Protein AF-A0A9W4E9Y6-F1 (afdb_monomer_lite)

InterPro domains:
  IPR003594 Histidine kinase/HSP90-like ATPase domain [PF13581] (24-128)
  IPR036890 Histidine kinase/HSP90-like ATPase superfamily [G3DSA:3.30.565.10] (20-149)
  IPR036890 Histidine kinase/HSP90-like ATPase superfamily [SSF55874] (38-129)
  IPR050267 Bacterial Anti-sigma-factor Serine-Protein Kinases [PTHR35526] (14-145)

Secondary structure (DSSP, 8-state):
----------------EEEEEEESSHHHHHHHHHHHHHHHHHTT-GGGHHHHHHHHHHHHHHHHHH---TT-EEEEEEEEETTTEEEEEEEEES-SS---------TT-SS--HHHHHHHHTTT-EEEEEPSSSSSEEEEEEEEE-GGGSTTB---EEE--HHHHHHHHHHTTT--GGGGG-EEEB-SBTT-SS-EEEEEES---SSS--EEEEEESSSS--EEEEETT---SSTT-TT-STT-SS-SSPPGGGG--

pLDDT: mean 70.49, std 17.86, range [25.33, 97.75]

Sequence (257 aa):
MATAGTAAAAVVAAPAAVVGVWPRTAASVGRARLSVREAVAAWGMSALADDAALVVGELVTNAVQHSRAVGGEIETRCIPLPRSAGVRIEVHDGDPYRMPALRAPLPDDTGGRGLQLVDAVTRHMWGVRTREGAPGKLIWAHLGALVSDRADYCTADDRLGLNLATRVLALGGGAAPDLVAHKVLCFLEFGHPGGHFGLVYDHLEGAAAGAVWMRWGDGTPASVAVLADCPAHGPDDTGACSLFSGHVGRHSWEWDF

Foldseek 3Di:
DDDDDDPPPQQDFDAKDFLDKAWLDLVVLVVQLVSQLVVCVVSVLNVCSNVRSLLSSLVSVCQSVPAPDDRKIKIWIWGCQRQFSKIKIKIKIQHQPDADDQDPDDPPDPDRCSVVSLCVQLVNAKFKDADPPHHTIMTMGMHGDDNLVDLFFDAQKDQQDPVQLVVVCVQQVNDDPTLRGHIWGFLETPPDPFWTKTWSAAAHPDPQGGTKMFTGGPRDTDHIDTFSVFPDSDSRPPRGPRYDPPDPDDTPVVVVD

Structure (mmCIF, N/CA/C/O backbone):
data_AF-A0A9W4E9Y6-F1
#
_entry.id   AF-A0A9W4E9Y6-F1
#
loop_
_atom_site.group_PDB
_atom_site.id
_atom_site.type_symbol
_atom_site.label_atom_id
_atom_site.label_alt_id
_atom_site.label_comp_id
_atom_site.label_asym_id
_atom_site.label_entity_id
_atom_site.label_seq_id
_atom_site.pdbx_PDB_ins_code
_atom_site.Cartn_x
_atom_site.Cartn_y
_atom_site.Cartn_z
_atom_site.occupancy
_atom_site.B_iso_or_equiv
_atom_site.auth_seq_id
_atom_site.auth_comp_id
_atom_site.auth_asym_id
_atom_site.auth_atom_id
_atom_site.pdbx_PDB_model_num
ATOM 1 N N . MET A 1 1 ? -17.878 -22.793 36.770 1.00 34.38 1 MET A N 1
ATOM 2 C CA . MET A 1 1 ? -18.277 -22.132 35.512 1.00 34.38 1 MET A CA 1
ATOM 3 C C . MET A 1 1 ? -17.293 -20.990 35.292 1.00 34.38 1 MET A C 1
ATOM 5 O O . MET A 1 1 ? -17.472 -19.928 35.865 1.00 34.38 1 MET A O 1
ATOM 9 N N . ALA A 1 2 ? -16.166 -21.275 34.633 1.00 29.08 2 ALA A N 1
ATOM 10 C CA . ALA A 1 2 ? -15.070 -20.328 34.437 1.00 29.08 2 ALA A CA 1
ATOM 11 C C . ALA A 1 2 ? -15.135 -19.809 32.998 1.00 29.08 2 ALA A C 1
ATOM 13 O O . ALA A 1 2 ? -15.050 -20.592 32.054 1.00 29.08 2 ALA A O 1
ATOM 14 N N . THR A 1 3 ? -15.355 -18.509 32.845 1.00 31.94 3 THR A N 1
ATOM 15 C CA . THR A 1 3 ? -15.318 -17.803 31.566 1.00 31.94 3 THR A CA 1
ATOM 16 C C . THR A 1 3 ? -13.869 -17.704 31.099 1.00 31.94 3 THR A C 1
ATOM 18 O O . THR A 1 3 ? -13.039 -17.065 31.743 1.00 31.94 3 THR A O 1
ATOM 21 N N . ALA A 1 4 ? -13.558 -18.373 29.990 1.00 28.70 4 ALA A N 1
ATOM 22 C CA . ALA A 1 4 ? -12.285 -18.239 29.300 1.00 28.70 4 ALA A CA 1
ATOM 23 C C . ALA A 1 4 ? -12.212 -16.839 28.671 1.00 28.70 4 ALA A C 1
ATOM 25 O O . ALA A 1 4 ? -12.921 -16.547 27.711 1.00 28.70 4 ALA A O 1
ATOM 26 N N . GLY A 1 5 ? -11.387 -15.964 29.245 1.00 25.33 5 GLY A N 1
ATOM 27 C CA . GLY A 1 5 ? -11.005 -14.706 28.617 1.00 25.33 5 GLY A CA 1
ATOM 28 C C . GLY A 1 5 ? -9.994 -14.984 27.511 1.00 25.33 5 GLY A C 1
ATOM 29 O O . GLY A 1 5 ? -8.880 -15.429 27.786 1.00 25.33 5 GLY A O 1
ATOM 30 N N . THR A 1 6 ? -10.378 -14.747 26.261 1.00 30.83 6 THR A N 1
ATOM 31 C CA . THR A 1 6 ? -9.470 -14.795 25.114 1.00 30.83 6 THR A CA 1
ATOM 32 C C . THR A 1 6 ? -8.526 -13.598 25.211 1.00 30.83 6 THR A C 1
ATOM 34 O O . THR A 1 6 ? -8.911 -12.468 24.920 1.00 30.83 6 THR A O 1
ATOM 37 N N . ALA A 1 7 ? -7.297 -13.825 25.671 1.00 30.56 7 ALA A N 1
ATOM 38 C CA . ALA A 1 7 ? -6.259 -12.804 25.659 1.00 30.56 7 ALA A CA 1
ATOM 39 C C . ALA A 1 7 ? -5.915 -12.473 24.198 1.00 30.56 7 ALA A C 1
ATOM 41 O O . ALA A 1 7 ? -5.315 -13.286 23.496 1.00 30.56 7 ALA A O 1
ATOM 42 N N . ALA A 1 8 ? -6.323 -11.290 23.731 1.00 36.69 8 ALA A N 1
ATOM 43 C CA . ALA A 1 8 ? -5.828 -10.728 22.484 1.00 36.69 8 ALA A CA 1
ATOM 44 C C . ALA A 1 8 ? -4.308 -10.568 22.621 1.00 36.69 8 ALA A C 1
ATOM 46 O O . ALA A 1 8 ? -3.838 -9.774 23.436 1.00 36.69 8 ALA A O 1
ATOM 47 N N . ALA A 1 9 ? -3.542 -11.367 21.879 1.00 35.94 9 ALA A N 1
ATOM 48 C CA . ALA A 1 9 ? -2.095 -11.237 21.836 1.00 35.94 9 ALA A CA 1
ATOM 49 C C . ALA A 1 9 ? -1.760 -9.822 21.347 1.00 35.94 9 ALA A C 1
ATOM 51 O O . ALA A 1 9 ? -2.105 -9.449 20.227 1.00 35.94 9 ALA A O 1
ATOM 52 N N . ALA A 1 10 ? -1.136 -9.023 22.211 1.00 39.19 10 ALA A N 1
ATOM 53 C CA . ALA A 1 10 ? -0.641 -7.712 21.841 1.00 39.19 10 ALA A CA 1
ATOM 54 C C . ALA A 1 10 ? 0.426 -7.902 20.757 1.00 39.19 10 ALA A C 1
ATOM 56 O O . ALA A 1 10 ? 1.490 -8.465 21.019 1.00 39.19 10 ALA A O 1
ATOM 57 N N . VAL A 1 11 ? 0.128 -7.459 19.536 1.00 42.59 11 VAL A N 1
ATOM 58 C CA . VAL A 1 11 ? 1.136 -7.317 18.487 1.00 42.59 11 VAL A CA 1
ATOM 59 C C . VAL A 1 11 ? 2.084 -6.229 18.979 1.00 42.59 11 VAL A C 1
ATOM 61 O O . VAL A 1 11 ? 1.747 -5.047 18.988 1.00 42.59 11 VAL A O 1
ATOM 64 N N . VAL A 1 12 ? 3.252 -6.629 19.480 1.00 42.50 12 VAL A N 1
ATOM 65 C CA . VAL A 1 12 ? 4.330 -5.690 19.800 1.00 42.50 12 VAL A CA 1
ATOM 66 C C . VAL A 1 12 ? 4.655 -4.950 18.506 1.00 42.50 12 VAL A C 1
ATOM 68 O O . VAL A 1 12 ? 4.959 -5.592 17.502 1.00 42.50 12 VAL A O 1
ATOM 71 N N . ALA A 1 13 ? 4.542 -3.619 18.517 1.00 47.03 13 ALA A N 1
ATOM 72 C CA . ALA A 1 13 ? 4.820 -2.773 17.362 1.00 47.03 13 ALA A CA 1
ATOM 73 C C . ALA A 1 13 ? 6.264 -3.008 16.888 1.00 47.03 13 ALA A C 1
ATOM 75 O O . ALA A 1 13 ? 7.211 -2.479 17.472 1.00 47.03 13 ALA A O 1
ATOM 76 N N . ALA A 1 14 ? 6.448 -3.838 15.861 1.00 53.97 14 ALA A N 1
ATOM 77 C CA . ALA A 1 14 ? 7.730 -3.930 15.183 1.00 53.97 14 ALA A CA 1
ATOM 78 C C . ALA A 1 14 ? 7.872 -2.692 14.280 1.00 53.97 14 ALA A C 1
ATOM 80 O O . ALA A 1 14 ? 6.894 -2.284 13.647 1.00 53.97 14 ALA A O 1
ATOM 81 N N . PRO A 1 15 ? 9.052 -2.050 14.232 1.00 55.28 15 PRO A N 1
ATOM 82 C CA . PRO A 1 15 ? 9.251 -0.891 13.374 1.00 55.28 15 PRO A CA 1
ATOM 83 C C . PRO A 1 15 ? 9.071 -1.276 11.900 1.00 55.28 15 PRO A C 1
ATOM 85 O O . PRO A 1 15 ? 9.273 -2.432 11.523 1.00 55.28 15 PRO A O 1
ATOM 88 N N . ALA A 1 16 ? 8.728 -0.287 11.069 1.00 64.56 16 ALA A N 1
ATOM 89 C CA . ALA A 1 16 ? 8.708 -0.422 9.616 1.00 64.56 16 ALA A CA 1
ATOM 90 C C . ALA A 1 16 ? 9.983 -1.128 9.128 1.00 64.56 16 ALA A C 1
ATOM 92 O O . ALA A 1 16 ? 11.094 -0.628 9.322 1.00 64.56 16 ALA A O 1
ATOM 93 N N . ALA A 1 17 ? 9.827 -2.294 8.504 1.00 78.12 17 ALA A N 1
ATOM 94 C CA . ALA A 1 17 ? 10.944 -3.079 8.010 1.00 78.12 17 ALA A CA 1
ATOM 95 C C . ALA A 1 17 ? 11.053 -2.900 6.497 1.00 78.12 17 ALA A C 1
ATOM 97 O O . ALA A 1 17 ? 10.125 -3.217 5.748 1.00 78.12 17 ALA A O 1
ATOM 98 N N . VAL A 1 18 ? 12.209 -2.421 6.034 1.00 84.19 18 VAL A N 1
ATOM 99 C CA . VAL A 1 18 ? 12.590 -2.595 4.631 1.00 84.19 18 VAL A CA 1
ATOM 100 C C . VAL A 1 18 ? 12.789 -4.090 4.415 1.00 84.19 18 VAL A C 1
ATOM 102 O O . VAL A 1 18 ? 13.692 -4.694 4.987 1.00 84.19 18 VAL A O 1
ATOM 105 N N . VAL A 1 19 ? 11.912 -4.689 3.616 1.00 88.06 19 VAL A N 1
ATOM 106 C CA . VAL A 1 19 ? 11.910 -6.133 3.352 1.00 88.06 19 VAL A CA 1
ATOM 107 C C . VAL A 1 19 ? 12.839 -6.478 2.192 1.00 88.06 19 VAL A C 1
ATOM 109 O O . VAL A 1 19 ? 13.360 -7.588 2.115 1.00 88.06 19 VAL A O 1
ATOM 112 N N . GLY A 1 20 ? 13.098 -5.517 1.305 1.00 93.56 20 GLY A N 1
ATOM 113 C CA . GLY A 1 20 ? 14.130 -5.668 0.295 1.00 93.56 20 GLY A CA 1
ATOM 114 C C . GLY A 1 20 ? 14.197 -4.519 -0.695 1.00 93.56 20 GLY A C 1
ATOM 115 O O . GLY A 1 20 ? 13.268 -3.722 -0.828 1.00 93.56 20 GLY A O 1
ATOM 116 N N . VAL A 1 21 ? 15.324 -4.478 -1.397 1.00 95.75 21 VAL A N 1
ATOM 117 C CA . VAL A 1 21 ? 15.602 -3.574 -2.509 1.00 95.75 21 VAL A CA 1
ATOM 118 C C . VAL A 1 21 ? 15.960 -4.437 -3.709 1.00 95.75 21 VAL A C 1
ATOM 120 O O . VAL A 1 21 ? 16.810 -5.327 -3.629 1.00 95.75 21 VAL A O 1
ATOM 123 N N . TRP A 1 22 ? 15.256 -4.220 -4.812 1.00 95.38 22 TRP A N 1
ATOM 124 C CA . TRP A 1 22 ? 15.227 -5.149 -5.925 1.00 95.38 22 TRP A CA 1
ATOM 125 C C . TRP A 1 22 ? 15.586 -4.457 -7.237 1.00 95.38 22 TRP A C 1
ATOM 127 O O . TRP A 1 22 ? 14.977 -3.445 -7.586 1.00 95.38 22 TRP A O 1
ATOM 137 N N . PRO A 1 23 ? 16.473 -5.043 -8.057 1.00 93.94 23 PRO A N 1
ATOM 138 C CA . PRO A 1 23 ? 16.637 -4.598 -9.434 1.00 93.94 23 PRO A CA 1
ATOM 139 C C . PRO A 1 23 ? 15.313 -4.714 -10.197 1.00 93.94 23 PRO A C 1
ATOM 141 O O . PRO A 1 23 ? 14.565 -5.678 -9.989 1.00 93.94 23 PRO A O 1
ATOM 144 N N . ARG A 1 24 ? 15.044 -3.799 -11.133 1.00 91.75 24 ARG A N 1
ATOM 145 C CA . ARG A 1 24 ? 13.825 -3.793 -11.961 1.00 91.75 24 ARG A CA 1
ATOM 146 C C . ARG A 1 24 ? 13.809 -4.925 -13.002 1.00 91.75 24 ARG A C 1
ATOM 148 O O . ARG A 1 24 ? 13.962 -4.703 -14.200 1.00 91.75 24 ARG A O 1
ATOM 155 N N . THR A 1 25 ? 13.635 -6.162 -12.539 1.00 92.88 25 THR A N 1
ATOM 156 C CA . THR A 1 25 ? 13.648 -7.387 -13.357 1.00 92.88 25 THR A CA 1
ATOM 157 C C . THR A 1 25 ? 12.485 -8.305 -12.990 1.00 92.88 25 THR A C 1
ATOM 159 O O . THR A 1 25 ? 12.047 -8.324 -11.842 1.00 92.88 25 THR A O 1
ATOM 162 N N . ALA A 1 26 ? 12.008 -9.123 -13.932 1.00 92.25 26 ALA A N 1
ATOM 163 C CA . ALA A 1 26 ? 10.916 -10.068 -13.670 1.00 92.25 26 ALA A CA 1
ATOM 164 C C . ALA A 1 26 ? 11.251 -11.072 -12.546 1.00 92.25 26 ALA A C 1
ATOM 166 O O . ALA A 1 26 ? 10.392 -11.405 -11.733 1.00 92.25 26 ALA A O 1
ATOM 167 N N . ALA A 1 27 ? 12.517 -11.491 -12.436 1.00 93.81 27 ALA A N 1
ATOM 168 C CA . ALA A 1 27 ? 12.985 -12.378 -11.367 1.00 93.81 27 ALA A CA 1
ATOM 169 C C . ALA A 1 27 ? 12.861 -11.754 -9.963 1.00 93.81 27 ALA A C 1
ATOM 171 O O . ALA A 1 27 ? 12.776 -12.466 -8.962 1.00 93.81 27 ALA A O 1
ATOM 172 N N . SER A 1 28 ? 12.840 -10.424 -9.864 1.00 95.44 28 SER A N 1
ATOM 173 C CA . SER A 1 28 ? 12.643 -9.723 -8.595 1.00 95.44 28 SER A CA 1
ATOM 174 C C . SER A 1 28 ? 11.232 -9.865 -8.036 1.00 95.44 28 SER A C 1
ATOM 176 O O . SER A 1 28 ? 11.080 -9.819 -6.821 1.00 95.44 28 SER A O 1
ATOM 178 N N . VAL A 1 29 ? 10.219 -10.116 -8.874 1.00 96.56 29 VAL A N 1
ATOM 179 C CA . VAL A 1 29 ? 8.834 -10.308 -8.411 1.00 96.56 29 VAL A CA 1
ATOM 180 C C . VAL A 1 29 ? 8.751 -11.512 -7.473 1.00 96.56 29 VAL A C 1
ATOM 182 O O . VAL A 1 29 ? 8.252 -11.396 -6.360 1.00 96.56 29 VAL A O 1
ATOM 185 N N . GLY A 1 30 ? 9.292 -12.664 -7.885 1.00 96.75 30 GLY A N 1
ATOM 186 C CA . GLY A 1 30 ? 9.276 -13.878 -7.062 1.00 96.75 30 GLY A CA 1
ATOM 187 C C . GLY A 1 30 ? 10.035 -13.716 -5.742 1.00 96.75 30 GLY A C 1
ATOM 188 O O . GLY A 1 30 ? 9.572 -14.190 -4.708 1.00 96.75 30 GLY A O 1
ATOM 189 N N . ARG A 1 31 ? 11.162 -12.991 -5.767 1.00 97.44 31 ARG A N 1
ATOM 190 C CA . ARG A 1 31 ? 11.958 -12.695 -4.565 1.00 97.44 31 ARG A CA 1
ATOM 191 C C . ARG A 1 31 ? 11.211 -11.778 -3.598 1.00 97.44 31 ARG A C 1
ATOM 193 O O . ARG A 1 31 ? 11.114 -12.111 -2.425 1.00 97.44 31 ARG A O 1
ATOM 200 N N . ALA A 1 32 ? 10.596 -10.709 -4.103 1.00 96.94 32 ALA A N 1
ATOM 201 C CA . ALA A 1 32 ? 9.775 -9.812 -3.294 1.00 96.94 32 ALA A CA 1
ATOM 202 C C . ALA A 1 32 ? 8.592 -10.546 -2.638 1.00 96.94 32 ALA A C 1
ATOM 204 O O . ALA A 1 32 ? 8.361 -10.381 -1.442 1.00 96.94 32 ALA A O 1
ATOM 205 N N . ARG A 1 33 ? 7.891 -11.413 -3.388 1.00 97.75 33 ARG A N 1
ATOM 206 C CA . ARG A 1 33 ? 6.803 -12.255 -2.852 1.00 97.75 33 ARG A CA 1
ATOM 207 C C . ARG A 1 33 ? 7.277 -13.125 -1.692 1.00 97.75 33 ARG A C 1
ATOM 209 O O . ARG A 1 33 ? 6.605 -13.190 -0.669 1.00 97.75 33 ARG A O 1
ATOM 216 N N . LEU A 1 34 ? 8.418 -13.795 -1.863 1.00 97.25 34 LEU A N 1
ATOM 217 C CA . LEU A 1 34 ? 8.986 -14.673 -0.844 1.00 97.25 34 LEU A CA 1
ATOM 218 C C . LEU A 1 34 ? 9.341 -13.892 0.426 1.00 97.25 34 LEU A C 1
ATOM 220 O O . LEU A 1 34 ? 8.868 -14.250 1.500 1.00 97.25 34 LEU A O 1
ATOM 224 N N . SER A 1 35 ? 10.102 -12.805 0.290 1.00 96.62 35 SER A N 1
ATOM 225 C CA . SER A 1 35 ? 10.577 -12.027 1.438 1.00 96.62 35 SER A CA 1
ATOM 226 C C . SER A 1 35 ? 9.441 -11.355 2.210 1.00 96.62 35 SER A C 1
ATOM 228 O O . SER A 1 35 ? 9.456 -11.371 3.437 1.00 96.62 35 SER A O 1
ATOM 230 N N . VAL A 1 36 ? 8.422 -10.822 1.524 1.00 95.81 36 VAL A N 1
ATOM 231 C CA . VAL A 1 36 ? 7.233 -10.266 2.198 1.00 95.81 36 VAL A CA 1
ATOM 232 C C . VAL A 1 36 ? 6.443 -11.354 2.915 1.00 95.81 36 VAL A C 1
ATOM 234 O O . VAL A 1 36 ? 6.078 -11.163 4.073 1.00 95.81 36 VAL A O 1
ATOM 237 N N . ARG A 1 37 ? 6.224 -12.513 2.279 1.00 95.62 37 ARG A N 1
ATOM 238 C CA . ARG A 1 37 ? 5.525 -13.641 2.916 1.00 95.62 37 ARG A CA 1
ATOM 239 C C . ARG A 1 37 ? 6.227 -14.076 4.202 1.00 95.62 37 ARG A C 1
ATOM 241 O O . ARG A 1 37 ? 5.574 -14.269 5.223 1.00 95.62 37 ARG A O 1
ATOM 248 N N . GLU A 1 38 ? 7.550 -14.219 4.150 1.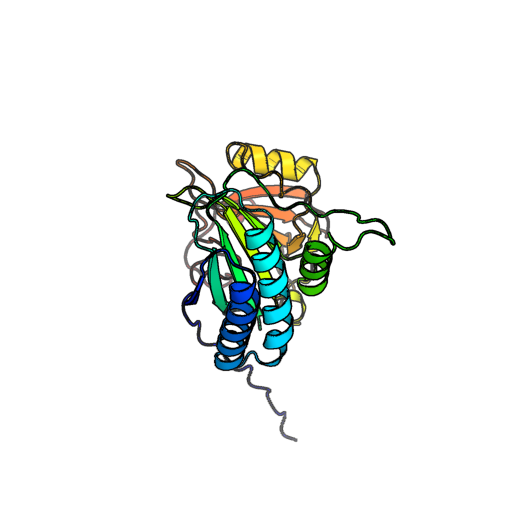00 94.00 38 GLU A N 1
ATOM 249 C CA . GLU A 1 38 ? 8.374 -14.614 5.296 1.00 94.00 38 GLU A CA 1
ATOM 250 C C . GLU A 1 38 ? 8.350 -13.562 6.409 1.00 94.00 38 GLU A C 1
ATOM 252 O O . GLU A 1 38 ? 8.162 -13.925 7.569 1.00 94.00 38 GLU A O 1
ATOM 257 N N . ALA A 1 39 ? 8.463 -12.273 6.070 1.00 92.12 39 ALA A N 1
ATOM 258 C CA . ALA A 1 39 ? 8.395 -11.185 7.045 1.00 92.12 39 ALA A CA 1
ATOM 259 C C . ALA A 1 39 ? 7.038 -11.142 7.769 1.00 92.12 39 ALA A C 1
ATOM 261 O O . ALA A 1 39 ? 6.990 -11.111 8.998 1.00 92.12 39 ALA A O 1
ATOM 262 N N . VAL A 1 40 ? 5.933 -11.213 7.019 1.00 90.50 40 VAL A N 1
ATOM 263 C CA . VAL A 1 40 ? 4.568 -11.196 7.574 1.00 90.50 40 VAL A CA 1
ATOM 264 C C . VAL A 1 40 ? 4.308 -12.424 8.452 1.00 90.50 40 VAL A C 1
ATOM 266 O O . VAL A 1 40 ? 3.761 -12.302 9.550 1.00 90.50 40 VAL A O 1
ATOM 269 N N . ALA A 1 41 ? 4.748 -13.610 8.021 1.00 90.06 41 ALA A N 1
ATOM 270 C CA . ALA A 1 41 ? 4.632 -14.826 8.825 1.00 90.06 41 ALA A CA 1
ATOM 271 C C . ALA A 1 41 ? 5.477 -14.759 10.111 1.00 90.06 41 ALA A C 1
ATOM 273 O O . ALA A 1 41 ? 5.010 -15.174 11.173 1.00 90.06 41 ALA A O 1
ATOM 274 N N . ALA A 1 42 ? 6.688 -14.194 10.047 1.00 89.06 42 ALA A N 1
ATOM 275 C CA . ALA A 1 42 ? 7.566 -14.027 11.207 1.00 89.06 42 ALA A CA 1
ATOM 276 C C . ALA A 1 42 ? 6.978 -13.092 12.279 1.00 89.06 42 ALA A C 1
ATOM 278 O O . ALA A 1 42 ? 7.288 -13.245 13.459 1.00 89.06 42 ALA A O 1
ATOM 279 N N . TRP A 1 43 ? 6.087 -12.171 11.899 1.00 86.88 43 TRP A N 1
ATOM 280 C CA . TRP A 1 43 ? 5.327 -11.329 12.833 1.00 86.88 43 TRP A CA 1
ATOM 281 C C . TRP A 1 43 ? 4.075 -12.004 13.409 1.00 86.88 43 TRP A C 1
ATOM 283 O O . TRP A 1 43 ? 3.272 -11.352 14.073 1.00 86.88 43 TRP A O 1
ATOM 293 N N . GLY A 1 44 ? 3.886 -13.305 13.170 1.00 85.50 44 GLY A N 1
ATOM 294 C CA . GLY A 1 44 ? 2.728 -14.055 13.658 1.00 85.50 44 GLY A CA 1
ATOM 295 C C . GLY A 1 44 ? 1.448 -13.813 12.854 1.00 85.50 44 GLY A C 1
ATOM 296 O O . GLY A 1 44 ? 0.380 -14.262 13.262 1.00 85.50 44 GLY A O 1
ATOM 297 N N . MET A 1 45 ? 1.539 -13.145 11.699 1.00 87.94 45 MET A N 1
ATOM 298 C CA . MET A 1 45 ? 0.404 -12.820 10.828 1.00 87.94 45 MET A CA 1
ATOM 299 C C . MET A 1 45 ? 0.288 -13.799 9.651 1.00 87.94 45 MET A C 1
ATOM 301 O O . MET A 1 45 ? -0.041 -13.405 8.535 1.00 87.94 45 MET A O 1
ATOM 305 N N . SER A 1 46 ? 0.550 -15.091 9.873 1.00 89.75 46 SER A N 1
ATOM 306 C CA . SER A 1 46 ? 0.598 -16.108 8.806 1.00 89.75 46 SER A CA 1
ATOM 307 C C . SER A 1 46 ? -0.670 -16.174 7.946 1.00 89.75 46 SER A C 1
ATOM 309 O O . SER A 1 46 ? -0.579 -16.485 6.765 1.00 89.75 46 SER A O 1
ATOM 311 N N . ALA A 1 47 ? -1.836 -15.834 8.505 1.00 89.69 47 ALA A N 1
ATOM 312 C CA . ALA A 1 47 ? -3.099 -15.771 7.767 1.00 89.69 47 ALA A CA 1
ATOM 313 C C . ALA A 1 47 ? -3.123 -14.690 6.666 1.00 89.69 47 ALA A C 1
ATOM 315 O O . ALA A 1 47 ? -3.895 -14.811 5.724 1.00 89.69 47 ALA A O 1
ATOM 316 N N . LEU A 1 48 ? -2.280 -13.657 6.769 1.00 91.69 48 LEU A N 1
ATOM 317 C CA . LEU A 1 48 ? -2.163 -12.575 5.783 1.00 91.69 48 LEU A CA 1
ATOM 318 C C . LEU A 1 48 ? -1.009 -12.787 4.802 1.00 91.69 48 LEU A C 1
ATOM 320 O O . LEU A 1 48 ? -0.837 -11.993 3.883 1.00 91.69 48 LEU A O 1
ATOM 324 N N . ALA A 1 49 ? -0.180 -13.813 5.002 1.00 92.75 49 ALA A N 1
ATOM 325 C CA . ALA A 1 49 ? 1.081 -13.950 4.283 1.00 92.75 49 ALA A CA 1
ATOM 326 C C . ALA A 1 49 ? 0.878 -14.184 2.774 1.00 92.75 49 ALA A C 1
ATOM 328 O O . ALA A 1 49 ? 1.622 -13.627 1.963 1.00 92.75 49 ALA A O 1
ATOM 329 N N . ASP A 1 50 ? -0.141 -14.957 2.392 1.00 95.56 50 ASP A N 1
ATOM 330 C CA . ASP A 1 50 ? -0.456 -15.227 0.984 1.00 95.56 50 ASP A CA 1
ATOM 331 C C . ASP A 1 50 ? -1.070 -14.005 0.288 1.00 95.56 50 ASP A C 1
ATOM 333 O O . ASP A 1 50 ? -0.639 -13.646 -0.810 1.00 95.56 50 ASP A O 1
ATOM 337 N N . ASP A 1 51 ? -1.990 -13.302 0.954 1.00 95.56 51 ASP A N 1
ATOM 338 C CA . ASP A 1 51 ? -2.548 -12.036 0.459 1.00 95.56 51 ASP A CA 1
ATOM 339 C C . ASP A 1 51 ? -1.455 -10.968 0.321 1.00 95.56 51 ASP A C 1
ATOM 341 O O . ASP A 1 51 ? -1.395 -10.245 -0.677 1.00 95.56 51 ASP A O 1
ATOM 345 N N . ALA A 1 52 ? -0.525 -10.910 1.277 1.00 95.06 52 ALA A N 1
ATOM 346 C CA . ALA A 1 52 ? 0.615 -10.004 1.239 1.00 95.06 52 ALA A CA 1
ATOM 347 C C . ALA A 1 52 ? 1.552 -10.306 0.068 1.00 95.06 52 ALA A C 1
ATOM 349 O O . ALA A 1 52 ? 1.976 -9.393 -0.649 1.00 95.06 52 ALA A O 1
ATOM 350 N N . ALA A 1 53 ? 1.835 -11.589 -0.167 1.00 96.94 53 ALA A N 1
ATOM 351 C CA . ALA A 1 53 ? 2.608 -12.037 -1.315 1.00 96.94 53 ALA A CA 1
ATOM 352 C C . ALA A 1 53 ? 1.904 -11.699 -2.641 1.00 96.94 53 ALA A C 1
ATOM 354 O O . ALA A 1 53 ? 2.558 -11.270 -3.595 1.00 96.94 53 ALA A O 1
ATOM 355 N N . LEU A 1 54 ? 0.581 -11.849 -2.717 1.00 97.06 54 LEU A N 1
ATOM 356 C CA . LEU A 1 54 ? -0.198 -11.465 -3.894 1.00 97.06 54 LEU A CA 1
ATOM 357 C C . LEU A 1 54 ? -0.082 -9.961 -4.152 1.00 97.06 54 LEU A C 1
ATOM 359 O O . LEU A 1 54 ? 0.346 -9.563 -5.239 1.00 97.06 54 LEU A O 1
ATOM 363 N N . VAL A 1 55 ? -0.384 -9.135 -3.147 1.00 95.69 55 VAL A N 1
ATOM 364 C CA . VAL A 1 55 ? -0.364 -7.669 -3.258 1.00 95.69 55 VAL A CA 1
ATOM 365 C C . VAL A 1 55 ? 1.012 -7.165 -3.677 1.00 95.69 55 VAL A C 1
ATOM 367 O O . VAL A 1 55 ? 1.122 -6.468 -4.689 1.00 95.69 55 VAL A O 1
ATOM 370 N N . VAL A 1 56 ? 2.083 -7.555 -2.972 1.00 97.06 56 VAL A N 1
ATOM 371 C CA . VAL A 1 56 ? 3.438 -7.123 -3.356 1.00 97.06 56 VAL A CA 1
ATOM 372 C C . VAL A 1 56 ? 3.802 -7.633 -4.751 1.00 97.06 56 VAL A C 1
ATOM 374 O O . VAL A 1 56 ? 4.460 -6.936 -5.519 1.00 97.06 56 VAL A O 1
ATOM 377 N N . GLY A 1 57 ? 3.337 -8.828 -5.116 1.00 96.31 57 GLY A N 1
ATOM 378 C CA . GLY A 1 57 ? 3.546 -9.420 -6.426 1.00 96.31 57 GLY A CA 1
ATOM 379 C C . GLY A 1 57 ? 2.997 -8.564 -7.560 1.00 96.31 57 GLY A C 1
ATOM 380 O O . GLY A 1 57 ? 3.713 -8.299 -8.527 1.00 96.31 57 GLY A O 1
ATOM 381 N N . GLU A 1 58 ? 1.746 -8.132 -7.441 1.00 96.12 58 GLU A N 1
ATOM 382 C CA . GLU A 1 58 ? 1.093 -7.280 -8.438 1.00 96.12 58 GLU A CA 1
ATOM 383 C C . GLU A 1 58 ? 1.725 -5.884 -8.486 1.00 96.12 58 GLU A C 1
ATOM 385 O O . GLU A 1 58 ? 2.023 -5.367 -9.566 1.00 96.12 58 GLU A O 1
ATOM 390 N N . LEU A 1 59 ? 2.014 -5.290 -7.325 1.00 94.00 59 LEU A N 1
ATOM 391 C CA . LEU A 1 59 ? 2.615 -3.957 -7.244 1.00 94.00 59 LEU A CA 1
ATOM 392 C C . LEU A 1 59 ? 4.049 -3.919 -7.796 1.00 94.00 59 LEU A C 1
ATOM 394 O O . LEU A 1 59 ? 4.379 -3.037 -8.591 1.00 94.00 59 LEU A O 1
ATOM 398 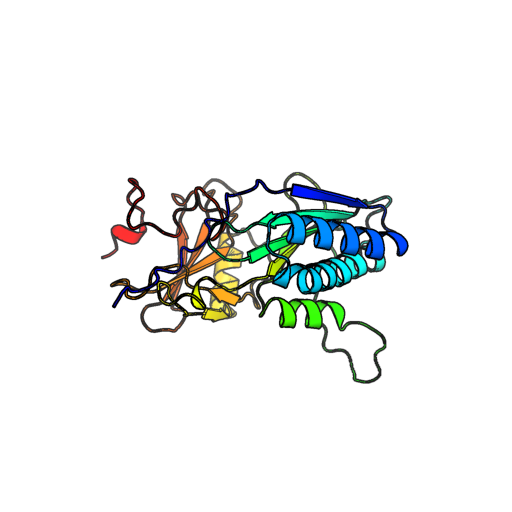N N . VAL A 1 60 ? 4.887 -4.904 -7.459 1.00 95.25 60 VAL A N 1
ATOM 399 C CA . VAL A 1 60 ? 6.249 -5.018 -8.010 1.00 95.25 60 VAL A CA 1
ATOM 400 C C . VAL A 1 60 ? 6.201 -5.343 -9.502 1.00 95.25 60 VAL A C 1
ATOM 402 O O . VAL A 1 60 ? 6.993 -4.793 -10.263 1.00 95.25 60 VAL A O 1
ATOM 405 N N . THR A 1 61 ? 5.254 -6.170 -9.961 1.00 93.50 61 THR A N 1
ATOM 406 C CA . THR A 1 61 ? 5.065 -6.423 -11.402 1.00 93.50 61 THR A CA 1
ATOM 407 C C . THR A 1 61 ? 4.732 -5.133 -12.146 1.00 93.50 61 THR A C 1
ATOM 409 O O . THR A 1 61 ? 5.356 -4.842 -13.170 1.00 93.50 61 THR A O 1
ATOM 412 N N . ASN A 1 62 ? 3.822 -4.319 -11.604 1.00 90.06 62 ASN A N 1
ATOM 413 C CA . ASN A 1 62 ? 3.506 -3.005 -12.157 1.00 90.06 62 ASN A CA 1
ATOM 414 C C . ASN A 1 62 ? 4.752 -2.116 -12.205 1.00 90.06 62 ASN A C 1
ATOM 416 O O . ASN A 1 62 ? 5.064 -1.576 -13.264 1.00 90.06 62 ASN A O 1
ATOM 420 N N . ALA A 1 63 ? 5.514 -2.010 -11.115 1.00 90.69 63 ALA A N 1
ATOM 421 C CA . ALA A 1 63 ? 6.743 -1.219 -11.090 1.00 90.69 63 ALA A CA 1
ATOM 422 C C . ALA A 1 63 ? 7.770 -1.706 -12.133 1.00 90.69 63 ALA A C 1
ATOM 424 O O . ALA A 1 63 ? 8.317 -0.898 -12.887 1.00 90.69 63 ALA A O 1
ATOM 425 N N . VAL A 1 64 ? 7.972 -3.024 -12.266 1.00 91.50 64 VAL A N 1
ATOM 426 C CA . VAL A 1 64 ? 8.873 -3.615 -13.274 1.00 91.50 64 VAL A CA 1
ATOM 427 C C . VAL A 1 64 ? 8.447 -3.261 -14.697 1.00 91.50 64 VAL A C 1
ATOM 429 O O . VAL A 1 64 ? 9.289 -2.851 -15.503 1.00 91.50 64 VAL A O 1
ATOM 432 N N . GLN A 1 65 ? 7.158 -3.406 -15.006 1.00 88.38 65 GLN A N 1
ATOM 433 C CA . GLN A 1 65 ? 6.625 -3.232 -16.360 1.00 88.38 65 GLN A CA 1
ATOM 434 C C . GLN A 1 65 ? 6.394 -1.772 -16.753 1.00 88.38 65 GLN A C 1
ATOM 436 O O . GLN A 1 65 ? 6.332 -1.457 -17.944 1.00 88.38 65 GLN A O 1
ATOM 441 N N . HIS A 1 66 ? 6.166 -0.889 -15.785 1.00 84.56 66 HIS A N 1
ATOM 442 C CA . HIS A 1 66 ? 5.610 0.434 -16.053 1.00 84.56 66 HIS A CA 1
ATOM 443 C C . HIS A 1 66 ? 6.500 1.589 -15.615 1.00 84.56 66 HIS A C 1
ATOM 445 O O . HIS A 1 66 ? 6.350 2.661 -16.201 1.00 84.56 66 HIS A O 1
ATOM 451 N N . SER A 1 67 ? 7.420 1.390 -14.668 1.00 84.75 67 SER A N 1
ATOM 452 C CA . SER A 1 67 ? 8.366 2.434 -14.270 1.00 84.75 67 SER A CA 1
ATOM 453 C C . SER A 1 67 ? 9.352 2.727 -15.403 1.00 84.75 67 SER A C 1
ATOM 455 O O . SER A 1 67 ? 9.968 1.816 -15.969 1.00 84.75 67 SER A O 1
ATOM 457 N N . ARG A 1 68 ? 9.502 4.010 -15.744 1.00 84.19 68 ARG A N 1
ATOM 458 C CA . ARG A 1 68 ? 10.452 4.501 -16.757 1.00 84.19 68 ARG A CA 1
ATOM 459 C C . ARG A 1 68 ? 11.766 5.010 -16.166 1.00 84.19 68 ARG A C 1
ATOM 461 O O . ARG A 1 68 ? 12.611 5.496 -16.914 1.00 84.19 68 ARG A O 1
ATOM 468 N N . ALA A 1 69 ? 11.960 4.884 -14.854 1.00 81.31 69 ALA A N 1
ATOM 469 C CA . ALA A 1 69 ? 13.205 5.271 -14.206 1.00 81.31 69 ALA A CA 1
ATOM 470 C C . ALA A 1 69 ? 14.391 4.447 -14.747 1.00 81.31 69 ALA A C 1
ATOM 472 O O . ALA A 1 69 ? 14.378 3.210 -14.745 1.00 81.31 69 ALA A O 1
ATOM 473 N N . VAL A 1 70 ? 15.427 5.139 -15.224 1.00 72.50 70 VAL A N 1
ATOM 474 C CA . VAL A 1 70 ? 16.656 4.515 -15.735 1.00 72.50 70 VAL A CA 1
ATOM 475 C C . VAL A 1 70 ? 17.477 4.003 -14.555 1.00 72.50 70 VAL A C 1
ATOM 477 O O . VAL A 1 70 ? 17.764 4.759 -13.635 1.00 72.50 70 VAL A O 1
ATOM 480 N N . GLY A 1 71 ? 17.840 2.716 -14.569 1.00 67.19 71 GLY A N 1
ATOM 481 C CA . GLY A 1 71 ? 18.643 2.099 -13.502 1.00 67.19 71 GLY A CA 1
ATOM 482 C C . GLY A 1 71 ? 17.956 2.019 -12.132 1.00 67.19 71 GLY A C 1
ATOM 483 O O . GLY A 1 71 ? 18.627 1.736 -11.149 1.00 67.19 71 GLY A O 1
ATOM 484 N N . GLY A 1 72 ? 16.645 2.276 -12.057 1.00 78.00 72 GLY A N 1
ATOM 485 C CA . GLY A 1 72 ? 15.921 2.351 -10.791 1.00 78.00 72 GLY A CA 1
ATOM 486 C C . GLY A 1 72 ? 15.763 0.999 -10.093 1.00 78.00 72 GLY A C 1
ATOM 487 O O . GLY A 1 72 ? 15.457 -0.014 -10.729 1.00 78.00 72 GLY A O 1
ATOM 488 N N . GLU A 1 73 ? 15.929 1.011 -8.775 1.00 91.19 73 GLU A N 1
ATOM 489 C CA . GLU A 1 73 ? 15.569 -0.087 -7.882 1.00 91.19 73 GLU A CA 1
ATOM 490 C C . GLU A 1 73 ? 14.100 0.031 -7.450 1.00 91.19 73 GLU A C 1
ATOM 492 O O . GLU A 1 73 ? 13.503 1.111 -7.489 1.00 91.19 73 GLU A O 1
ATOM 497 N N . ILE A 1 74 ? 13.518 -1.101 -7.063 1.00 94.06 74 ILE A N 1
ATOM 498 C CA . ILE A 1 74 ? 12.199 -1.191 -6.443 1.00 94.06 74 ILE A CA 1
ATOM 499 C C . ILE A 1 74 ? 12.419 -1.553 -4.984 1.00 94.06 74 ILE A C 1
ATOM 501 O O . ILE A 1 74 ? 13.014 -2.589 -4.695 1.00 94.06 74 ILE A O 1
ATOM 505 N N . GLU A 1 75 ? 11.925 -0.737 -4.068 1.00 95.00 75 GLU A N 1
ATOM 506 C CA . GLU A 1 75 ? 12.021 -1.009 -2.636 1.00 95.00 75 GLU A CA 1
ATOM 507 C C . GLU A 1 75 ? 10.666 -1.481 -2.109 1.00 95.00 75 GLU A C 1
ATOM 509 O O . GLU A 1 75 ? 9.627 -0.907 -2.431 1.00 95.00 75 GLU A O 1
ATOM 514 N N . THR A 1 76 ? 10.673 -2.540 -1.303 1.00 95.69 76 THR A N 1
ATOM 515 C CA . THR A 1 76 ? 9.475 -3.060 -0.636 1.00 95.69 76 THR A CA 1
ATOM 516 C C . THR A 1 76 ? 9.610 -2.907 0.868 1.00 95.69 76 THR A C 1
ATOM 518 O O . THR A 1 76 ? 10.598 -3.378 1.442 1.00 95.69 76 THR A O 1
ATOM 521 N N . ARG A 1 77 ? 8.605 -2.318 1.517 1.00 92.75 77 ARG A N 1
ATOM 522 C CA . ARG A 1 77 ? 8.526 -2.235 2.981 1.00 92.75 77 ARG A CA 1
ATOM 523 C C . ARG A 1 77 ? 7.280 -2.936 3.487 1.00 92.75 77 ARG A C 1
ATOM 525 O O . ARG A 1 77 ? 6.252 -2.970 2.810 1.00 92.75 77 ARG A O 1
ATOM 532 N N . CYS A 1 78 ? 7.381 -3.476 4.690 1.00 89.88 78 CYS A N 1
ATOM 533 C CA . CYS A 1 78 ? 6.235 -3.954 5.442 1.00 89.88 78 CYS A CA 1
ATOM 534 C C . CYS A 1 78 ? 6.224 -3.272 6.802 1.00 89.88 78 CYS A C 1
ATOM 536 O O . CYS A 1 78 ? 7.262 -3.091 7.441 1.00 89.88 78 CYS A O 1
ATOM 538 N N . ILE A 1 79 ? 5.038 -2.862 7.217 1.00 85.31 79 ILE A N 1
ATOM 539 C CA . ILE A 1 79 ? 4.819 -2.105 8.439 1.00 85.31 79 ILE A CA 1
ATOM 540 C C . ILE A 1 79 ? 3.698 -2.843 9.167 1.00 85.31 79 ILE A C 1
ATOM 542 O O . ILE A 1 79 ? 2.561 -2.808 8.689 1.00 85.31 79 ILE A O 1
ATOM 546 N N . PRO A 1 80 ? 3.990 -3.588 10.248 1.00 79.38 80 PRO A N 1
ATOM 547 C CA . PRO A 1 80 ? 2.934 -4.181 11.048 1.00 79.38 80 PRO A CA 1
ATOM 548 C C . PRO A 1 80 ? 2.107 -3.058 11.659 1.00 79.38 80 PRO A C 1
ATOM 550 O O . PRO A 1 80 ? 2.644 -2.058 12.134 1.00 79.38 80 PRO A O 1
ATOM 553 N N . LEU A 1 81 ? 0.795 -3.225 11.625 1.00 72.50 81 LEU A N 1
ATOM 554 C CA . LEU A 1 81 ? -0.138 -2.229 12.115 1.00 72.50 81 LEU A CA 1
ATOM 555 C C . LEU A 1 81 ? -0.431 -2.566 13.584 1.00 72.50 81 LEU A C 1
ATOM 557 O O . LEU A 1 81 ? -1.026 -3.603 13.851 1.00 72.50 81 LEU A O 1
ATOM 561 N N . PRO A 1 82 ? -0.005 -1.763 14.576 1.00 55.06 82 PRO A N 1
ATOM 562 C CA . PRO A 1 82 ? -0.057 -2.179 15.985 1.00 55.06 82 PRO A CA 1
ATOM 563 C C . PRO A 1 82 ? -1.477 -2.333 16.546 1.00 55.06 82 PRO A C 1
ATOM 565 O O . PRO A 1 82 ? -1.673 -2.922 17.608 1.00 55.06 82 PRO A O 1
ATOM 568 N N . ARG A 1 83 ? -2.468 -1.747 15.864 1.00 50.44 83 ARG A N 1
ATOM 569 C CA . ARG A 1 83 ? -3.853 -1.613 16.342 1.00 50.44 83 ARG A CA 1
ATOM 570 C C . ARG A 1 83 ? -4.890 -2.254 15.423 1.00 50.44 83 ARG A C 1
ATOM 572 O O . ARG A 1 83 ? -6.075 -2.264 15.743 1.00 50.44 83 ARG A O 1
ATOM 579 N N . SER A 1 84 ? -4.436 -2.853 14.329 1.00 57.16 84 SER A N 1
ATOM 580 C CA . SER A 1 84 ? -5.201 -3.802 13.528 1.00 57.16 84 SER A CA 1
ATOM 581 C C . SER A 1 84 ? -4.453 -5.134 13.528 1.00 57.16 84 SER A C 1
ATOM 583 O O . SER A 1 84 ? -3.243 -5.183 13.717 1.00 57.16 84 SER A O 1
ATOM 585 N N . ALA A 1 85 ? -5.144 -6.258 13.360 1.00 70.44 85 ALA A N 1
ATOM 586 C CA . ALA A 1 85 ? -4.454 -7.523 13.102 1.00 70.44 85 ALA A CA 1
ATOM 587 C C . ALA A 1 85 ? -3.998 -7.521 11.633 1.00 70.44 85 ALA A C 1
ATOM 589 O O . ALA A 1 85 ? -4.561 -8.249 10.816 1.00 70.44 85 ALA A O 1
ATOM 590 N N . GLY A 1 86 ? -3.081 -6.611 11.286 1.00 82.44 86 GLY A N 1
ATOM 591 C CA . GLY A 1 86 ? -2.841 -6.191 9.913 1.00 82.44 86 GLY A CA 1
ATOM 592 C C . GLY A 1 86 ? -1.423 -5.714 9.617 1.00 82.44 86 GLY A C 1
ATOM 593 O O . GLY A 1 86 ? -0.602 -5.488 10.506 1.00 82.44 86 GLY A O 1
ATOM 594 N N . VAL A 1 87 ? -1.142 -5.568 8.326 1.00 86.19 87 VAL A N 1
ATOM 595 C CA . VAL A 1 87 ? 0.141 -5.120 7.782 1.00 86.19 87 VAL A CA 1
ATOM 596 C C . VAL A 1 87 ? -0.097 -4.150 6.628 1.00 86.19 87 VAL A C 1
ATOM 598 O O . VAL A 1 87 ? -0.928 -4.395 5.751 1.00 86.19 87 VAL A O 1
ATOM 601 N N . ARG A 1 88 ? 0.661 -3.054 6.601 1.00 87.12 88 ARG A N 1
ATOM 602 C CA . ARG A 1 88 ? 0.787 -2.183 5.432 1.00 87.12 88 ARG A CA 1
ATOM 603 C C . ARG A 1 88 ? 1.983 -2.616 4.601 1.00 87.12 88 ARG A C 1
ATOM 605 O O . ARG A 1 88 ? 3.096 -2.758 5.107 1.00 87.12 88 ARG A O 1
ATOM 612 N N . ILE A 1 89 ? 1.739 -2.800 3.313 1.00 91.19 89 ILE A N 1
ATOM 613 C CA . ILE A 1 89 ? 2.741 -3.114 2.300 1.00 91.19 89 ILE A CA 1
ATOM 614 C C . ILE A 1 89 ? 2.986 -1.859 1.488 1.00 91.19 89 ILE A C 1
ATOM 616 O O . ILE A 1 89 ? 2.045 -1.206 1.045 1.00 91.19 89 ILE A O 1
ATOM 620 N N . GLU A 1 90 ? 4.253 -1.552 1.265 1.00 91.94 90 GLU A N 1
ATOM 621 C CA . GLU A 1 90 ? 4.685 -0.424 0.458 1.00 91.94 90 GLU A CA 1
ATOM 622 C C . GLU A 1 90 ? 5.607 -0.890 -0.661 1.00 91.94 90 GLU A C 1
ATOM 624 O O . GLU A 1 90 ? 6.517 -1.688 -0.428 1.00 91.94 90 GLU A O 1
ATOM 629 N N . VAL A 1 91 ? 5.398 -0.358 -1.863 1.00 93.44 91 VAL A N 1
ATOM 630 C CA . VAL A 1 91 ? 6.265 -0.554 -3.026 1.00 93.44 91 VAL A CA 1
ATOM 631 C C . VAL A 1 91 ? 6.663 0.805 -3.575 1.00 93.44 91 VAL A C 1
ATOM 633 O O . VAL A 1 91 ? 5.817 1.587 -4.006 1.00 93.44 91 VAL A O 1
ATOM 636 N N . HIS A 1 92 ? 7.961 1.077 -3.564 1.00 91.75 92 HIS A N 1
ATOM 637 C CA . HIS A 1 92 ? 8.549 2.327 -4.023 1.00 91.75 92 HIS A CA 1
ATOM 638 C C . H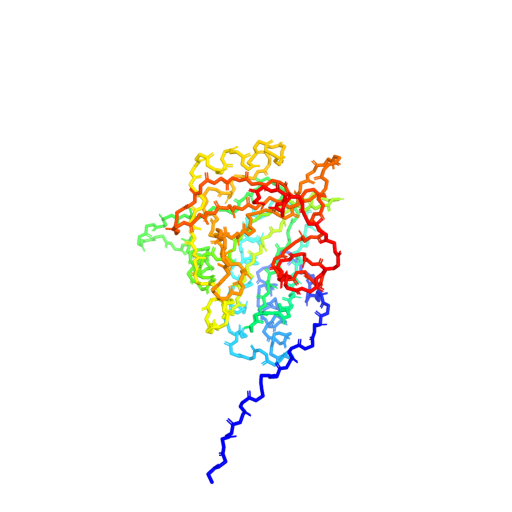IS A 1 92 ? 9.259 2.104 -5.356 1.00 91.75 92 HIS A C 1
ATOM 640 O O . HIS A 1 92 ? 10.008 1.138 -5.504 1.00 91.75 92 HIS A O 1
ATOM 646 N N . ASP A 1 93 ? 9.071 3.015 -6.309 1.00 92.00 93 ASP A N 1
ATOM 647 C CA . ASP A 1 93 ? 9.851 3.048 -7.548 1.00 92.00 93 ASP A CA 1
ATOM 648 C C . ASP A 1 93 ? 10.228 4.482 -7.944 1.00 92.00 93 ASP A C 1
ATOM 650 O O . ASP A 1 93 ? 9.626 5.457 -7.493 1.00 92.00 93 ASP A O 1
ATOM 654 N N . GLY A 1 94 ? 11.260 4.615 -8.777 1.00 88.12 94 GLY A N 1
ATOM 655 C CA . GLY A 1 94 ? 11.851 5.909 -9.130 1.00 88.12 94 GLY A CA 1
ATOM 656 C C . GLY A 1 94 ? 11.095 6.740 -10.173 1.00 88.12 94 GLY A C 1
ATOM 657 O O . GLY A 1 94 ? 11.614 7.781 -10.563 1.00 88.12 94 GLY A O 1
ATOM 658 N N . ASP A 1 95 ? 9.932 6.309 -10.677 1.00 84.75 95 ASP A N 1
ATOM 659 C CA . ASP A 1 95 ? 9.156 7.053 -11.683 1.00 84.75 95 ASP A CA 1
ATOM 660 C C . ASP A 1 95 ? 8.057 7.897 -11.010 1.00 84.75 95 ASP A C 1
ATOM 662 O O . ASP A 1 95 ? 7.046 7.330 -10.573 1.00 84.75 95 ASP A O 1
ATOM 666 N N . PRO A 1 96 ? 8.224 9.235 -10.931 1.00 77.50 96 PRO A N 1
ATOM 667 C CA . PRO A 1 96 ? 7.266 10.125 -10.275 1.00 77.50 96 PRO A CA 1
ATOM 668 C C . PRO A 1 96 ? 6.048 10.464 -11.142 1.00 77.50 96 PRO A C 1
ATOM 670 O O . PRO A 1 96 ? 5.087 11.034 -10.637 1.00 77.50 96 PRO A O 1
ATOM 673 N N . TYR A 1 97 ? 6.078 10.171 -12.445 1.00 75.00 97 TYR A N 1
ATOM 674 C CA . TYR A 1 97 ? 5.077 10.681 -13.385 1.00 75.00 97 TYR A CA 1
ATOM 675 C C . TYR A 1 97 ? 4.019 9.644 -13.730 1.00 75.00 97 TYR A C 1
ATOM 677 O O . TYR A 1 97 ? 2.870 9.989 -14.012 1.00 75.00 97 TYR A O 1
ATOM 685 N N . ARG A 1 98 ? 4.388 8.360 -13.741 1.00 78.38 98 ARG A N 1
ATOM 686 C CA . ARG A 1 98 ? 3.463 7.303 -14.145 1.00 78.38 98 ARG A CA 1
ATOM 687 C C . ARG A 1 98 ? 2.696 6.734 -12.958 1.00 78.38 98 ARG A C 1
ATOM 689 O O . ARG A 1 98 ? 3.108 5.729 -12.380 1.00 78.38 98 ARG A O 1
ATOM 696 N N . MET A 1 99 ? 1.562 7.356 -12.646 1.00 74.69 99 MET A N 1
ATOM 697 C CA . MET A 1 99 ? 0.670 6.894 -11.582 1.00 74.69 99 MET A CA 1
ATOM 698 C C . MET A 1 99 ? -0.073 5.599 -11.965 1.00 74.69 99 MET A C 1
ATOM 700 O O . MET A 1 99 ? -0.447 5.421 -13.133 1.00 74.69 99 MET A O 1
ATOM 704 N N . PRO A 1 100 ? -0.262 4.664 -11.014 1.00 73.00 100 PRO A N 1
ATOM 705 C CA . PRO A 1 100 ? -1.116 3.499 -11.206 1.00 73.00 100 PRO A CA 1
ATOM 706 C C . PRO A 1 100 ? -2.568 3.943 -11.414 1.00 73.00 100 PRO A C 1
ATOM 708 O O . PRO A 1 100 ? -3.060 4.815 -10.715 1.00 73.00 100 PRO A O 1
ATOM 711 N N . ALA A 1 101 ? -3.268 3.318 -12.358 1.00 68.56 101 ALA A N 1
ATOM 712 C CA . ALA A 1 101 ? -4.685 3.572 -12.589 1.00 68.56 101 ALA A CA 1
ATOM 713 C C . ALA A 1 101 ? -5.436 2.245 -12.658 1.00 68.56 101 ALA A C 1
ATOM 715 O O . ALA A 1 101 ? -5.011 1.325 -13.373 1.00 68.56 101 ALA A O 1
ATOM 716 N N . LEU A 1 102 ? -6.561 2.158 -11.941 1.00 70.75 102 LEU A N 1
ATOM 717 C CA . LEU A 1 102 ? -7.507 1.061 -12.109 1.00 70.75 102 LEU A CA 1
ATOM 718 C C . LEU A 1 102 ? -8.021 1.087 -13.546 1.00 70.75 102 LEU A C 1
ATOM 720 O O . LEU A 1 102 ? -8.630 2.055 -13.997 1.00 70.75 102 LEU A O 1
ATOM 724 N N . ARG A 1 103 ? -7.735 0.014 -14.277 1.00 71.69 103 ARG A N 1
ATOM 725 C CA . ARG A 1 103 ? -8.251 -0.197 -15.625 1.00 71.69 103 ARG A CA 1
ATOM 726 C C . ARG A 1 103 ? -9.478 -1.097 -15.546 1.00 71.69 103 ARG A C 1
ATOM 728 O O . ARG A 1 103 ? -9.580 -1.924 -14.644 1.00 71.69 103 ARG A O 1
ATOM 735 N N . ALA A 1 104 ? -10.378 -0.944 -16.511 1.00 71.75 104 ALA A N 1
ATOM 736 C CA . ALA A 1 104 ? -11.448 -1.895 -16.789 1.00 71.75 104 ALA A CA 1
ATOM 737 C C . ALA A 1 104 ? -11.038 -2.730 -18.017 1.00 71.75 104 ALA A C 1
ATOM 739 O O . ALA A 1 104 ? -11.444 -2.390 -19.129 1.00 71.75 104 ALA A O 1
ATOM 740 N N . PRO A 1 105 ? -10.153 -3.736 -17.853 1.00 72.38 105 PRO A N 1
ATOM 741 C CA . PRO A 1 105 ? -9.734 -4.583 -18.962 1.00 72.38 105 PRO A CA 1
ATOM 742 C C . PRO A 1 105 ? -10.934 -5.341 -19.535 1.00 72.38 105 PRO A C 1
ATOM 744 O O . PRO A 1 105 ? -11.819 -5.781 -18.794 1.00 72.38 105 PRO A O 1
ATOM 747 N N . LEU A 1 106 ? -10.953 -5.499 -20.855 1.00 76.56 106 LEU A N 1
ATOM 748 C CA . LEU A 1 106 ? -11.941 -6.321 -21.544 1.00 76.56 106 LEU A CA 1
ATOM 749 C C . LEU A 1 106 ? -11.719 -7.810 -21.218 1.00 76.56 106 LEU A C 1
ATOM 751 O O . LEU A 1 106 ? -10.623 -8.199 -20.803 1.00 76.56 106 LEU A O 1
ATOM 755 N N . PRO A 1 107 ? -12.732 -8.675 -21.414 1.00 71.62 107 PRO A N 1
ATOM 756 C CA . PRO A 1 107 ? -12.604 -10.107 -21.139 1.00 71.62 107 PRO A CA 1
ATOM 757 C C . PRO A 1 107 ? -11.398 -10.765 -21.822 1.00 71.62 107 PRO A C 1
ATOM 759 O O . PRO A 1 107 ? -10.745 -11.601 -21.196 1.00 71.62 107 PRO A O 1
ATOM 762 N N . ASP A 1 108 ? -11.074 -10.321 -23.039 1.00 76.56 108 ASP A N 1
ATOM 763 C CA . ASP A 1 108 ? -9.986 -10.848 -23.872 1.00 76.56 108 ASP A CA 1
ATOM 764 C C . ASP A 1 108 ? -8.621 -10.188 -23.598 1.00 76.56 108 ASP A C 1
ATOM 766 O O . ASP A 1 108 ? -7.600 -10.617 -24.141 1.00 76.56 108 ASP A O 1
ATOM 770 N N . ASP A 1 109 ? -8.568 -9.162 -22.739 1.00 73.00 109 ASP A N 1
ATOM 771 C CA . ASP A 1 109 ? -7.304 -8.532 -22.365 1.00 73.00 109 ASP A CA 1
ATOM 772 C C . ASP A 1 109 ? -6.477 -9.485 -21.496 1.00 73.00 109 ASP A C 1
ATOM 774 O O . ASP A 1 109 ? -6.901 -9.948 -20.429 1.00 73.00 109 ASP A O 1
ATOM 778 N N . THR A 1 110 ? -5.239 -9.718 -21.929 1.00 66.44 110 THR A N 1
ATOM 779 C CA . THR A 1 110 ? -4.268 -10.608 -21.275 1.00 66.44 110 THR A CA 1
ATOM 780 C C . THR A 1 110 ? -3.566 -9.974 -20.069 1.00 66.44 110 THR A C 1
ATOM 782 O O . THR A 1 110 ? -2.730 -10.613 -19.432 1.00 66.44 110 THR A O 1
ATOM 785 N N . GLY A 1 111 ? -3.896 -8.727 -19.722 1.00 71.31 111 GLY A N 1
ATOM 786 C CA . GLY A 1 111 ? -3.288 -7.991 -18.615 1.00 71.31 111 GLY A CA 1
ATOM 787 C C . GLY A 1 111 ? -4.192 -6.891 -18.058 1.00 71.31 111 GLY A C 1
ATOM 788 O O . GLY A 1 111 ? -5.335 -6.731 -18.465 1.00 71.31 111 GLY A O 1
ATOM 789 N N . GLY A 1 112 ? -3.679 -6.120 -17.095 1.00 75.75 112 GLY A N 1
ATOM 790 C CA . GLY A 1 112 ? -4.394 -4.965 -16.529 1.00 75.75 112 GLY A CA 1
ATOM 791 C C . GLY A 1 112 ? -5.315 -5.264 -15.341 1.00 75.75 112 GLY A C 1
ATOM 792 O O . GLY A 1 112 ? -5.939 -4.340 -14.830 1.00 75.75 112 GLY A O 1
ATOM 793 N N . ARG A 1 113 ? -5.354 -6.514 -14.862 1.00 82.69 113 ARG A N 1
ATOM 794 C CA . ARG A 1 113 ? -6.164 -6.935 -13.701 1.00 82.69 113 ARG A CA 1
ATOM 795 C C . ARG A 1 113 ? -5.434 -6.821 -12.359 1.00 82.69 113 ARG A C 1
ATOM 797 O O . ARG A 1 113 ? -6.075 -6.879 -11.320 1.00 82.69 113 ARG A O 1
ATOM 804 N N . GLY A 1 114 ? -4.114 -6.613 -12.366 1.00 85.81 114 GLY A N 1
ATOM 805 C CA . GLY A 1 114 ? -3.298 -6.625 -11.146 1.00 85.81 114 GLY A CA 1
ATOM 806 C C . GLY A 1 114 ? -3.765 -5.631 -10.081 1.00 85.81 114 GLY A C 1
ATOM 807 O O . GLY A 1 114 ? -3.968 -6.006 -8.934 1.00 85.81 114 GLY A O 1
ATOM 808 N N . LEU A 1 115 ? -4.046 -4.378 -10.461 1.00 84.31 115 LEU A N 1
ATOM 809 C CA . LEU A 1 115 ? -4.583 -3.394 -9.510 1.00 84.31 115 LEU A CA 1
ATOM 810 C C . LEU A 1 115 ? -6.017 -3.701 -9.063 1.00 84.31 115 LEU A C 1
ATOM 812 O O . LEU A 1 115 ? -6.368 -3.334 -7.954 1.00 84.31 115 LEU A O 1
ATOM 816 N N . GLN A 1 116 ? -6.831 -4.391 -9.870 1.00 83.50 116 GLN A N 1
ATOM 817 C CA . GLN A 1 116 ? -8.167 -4.827 -9.440 1.00 83.50 116 GLN A CA 1
ATOM 818 C C . GLN A 1 116 ? -8.075 -5.926 -8.376 1.00 83.50 116 GLN A C 1
ATOM 820 O O . GLN A 1 116 ? -8.872 -5.949 -7.445 1.00 83.50 116 GLN A O 1
ATOM 825 N N . LEU A 1 117 ? -7.085 -6.819 -8.492 1.00 87.12 117 LEU A N 1
ATOM 826 C CA . LEU A 1 117 ? -6.799 -7.814 -7.460 1.00 87.12 117 LEU A CA 1
ATOM 827 C C . LEU A 1 117 ? -6.319 -7.142 -6.173 1.00 87.12 117 LEU A C 1
ATOM 829 O O . LEU A 1 117 ? -6.840 -7.455 -5.108 1.00 87.12 117 LEU A O 1
ATOM 833 N N . VAL A 1 118 ? -5.386 -6.186 -6.271 1.00 88.00 118 VAL A N 1
ATOM 834 C CA . VAL A 1 118 ? -4.944 -5.385 -5.115 1.00 88.00 118 VAL A CA 1
ATOM 835 C C . VAL A 1 118 ? -6.136 -4.683 -4.464 1.00 88.00 118 VAL A C 1
ATOM 837 O O . VAL A 1 118 ? -6.320 -4.798 -3.256 1.00 88.00 118 VAL A O 1
ATOM 840 N N . ASP A 1 119 ? -6.978 -4.019 -5.252 1.00 80.81 119 ASP A N 1
ATOM 841 C CA . ASP A 1 119 ? -8.167 -3.311 -4.776 1.00 80.81 119 ASP A CA 1
ATOM 842 C C . ASP A 1 119 ? -9.154 -4.236 -4.052 1.00 80.81 119 ASP A C 1
ATOM 844 O O . ASP A 1 119 ? -9.600 -3.925 -2.949 1.00 80.81 119 ASP A O 1
ATOM 848 N N . ALA A 1 120 ? -9.436 -5.410 -4.620 1.00 82.94 120 ALA A N 1
ATOM 849 C CA . ALA A 1 120 ? -10.340 -6.385 -4.021 1.00 82.94 120 ALA A CA 1
ATOM 850 C C . ALA A 1 120 ? -9.778 -6.997 -2.726 1.00 82.94 120 ALA A C 1
ATOM 852 O O . ALA A 1 120 ? -10.473 -7.029 -1.710 1.00 82.94 120 ALA A O 1
ATOM 853 N N . VAL A 1 121 ? -8.520 -7.454 -2.740 1.00 88.94 121 VAL A N 1
ATOM 854 C CA . VAL A 1 121 ? -7.876 -8.121 -1.591 1.00 88.94 121 VAL A CA 1
ATOM 855 C C . VAL A 1 121 ? -7.693 -7.150 -0.421 1.00 88.94 121 VAL A C 1
ATOM 857 O O . VAL A 1 121 ? -7.894 -7.519 0.733 1.00 88.94 121 VAL A O 1
ATOM 860 N N . THR A 1 122 ? -7.393 -5.883 -0.710 1.00 81.69 122 THR A N 1
ATOM 861 C CA . THR A 1 122 ? -7.226 -4.831 0.310 1.00 81.69 122 THR A CA 1
ATOM 862 C C . THR A 1 122 ? -8.547 -4.184 0.728 1.00 81.69 122 THR A C 1
ATOM 864 O O . THR A 1 122 ? -8.545 -3.251 1.527 1.00 81.69 122 THR A O 1
ATOM 867 N N . ARG A 1 123 ? -9.693 -4.635 0.194 1.00 80.38 123 ARG A N 1
ATOM 868 C CA . ARG A 1 123 ? -11.016 -4.025 0.430 1.00 80.38 123 ARG A CA 1
ATOM 869 C C . ARG A 1 123 ? -11.023 -2.509 0.158 1.00 80.38 123 ARG A C 1
ATOM 871 O O . ARG A 1 123 ? -11.627 -1.744 0.913 1.00 80.38 123 ARG A O 1
ATOM 878 N N . HIS A 1 124 ? -10.359 -2.090 -0.921 1.00 74.88 124 HIS A N 1
ATOM 879 C CA . HIS A 1 124 ? -10.152 -0.698 -1.344 1.00 74.88 124 HIS A CA 1
ATOM 880 C C . HIS A 1 124 ? -9.204 0.132 -0.460 1.00 74.88 124 HIS A C 1
ATOM 882 O O . HIS A 1 124 ? -9.162 1.355 -0.593 1.00 74.88 124 HIS A O 1
ATOM 888 N N . MET A 1 125 ? -8.428 -0.503 0.426 1.00 75.44 125 MET A N 1
ATOM 889 C CA . MET A 1 125 ? -7.476 0.177 1.312 1.00 75.44 125 MET A CA 1
ATOM 890 C C . MET A 1 125 ? -6.071 0.196 0.721 1.00 75.44 125 MET A C 1
ATOM 892 O O . MET A 1 125 ? -5.137 -0.423 1.231 1.00 75.44 125 MET A O 1
ATOM 896 N N . TRP A 1 126 ? -5.921 0.922 -0.375 1.00 77.19 126 TRP A N 1
ATOM 897 C CA . TRP A 1 126 ? -4.637 1.143 -1.022 1.00 77.19 126 TRP A CA 1
ATOM 898 C C . TRP A 1 126 ? -4.609 2.531 -1.663 1.00 77.19 126 TRP A C 1
ATOM 900 O O . TRP A 1 126 ? -5.635 3.201 -1.805 1.00 77.19 126 TRP A O 1
ATOM 910 N N . GLY A 1 127 ? -3.422 2.979 -2.049 1.00 73.12 127 GLY A N 1
ATOM 911 C CA . GLY A 1 127 ? -3.255 4.259 -2.720 1.00 73.12 127 GLY A CA 1
ATOM 912 C C . GLY A 1 127 ? -1.827 4.480 -3.186 1.00 73.12 127 GLY A C 1
ATOM 913 O O . GLY A 1 127 ? -0.967 3.608 -3.065 1.00 73.12 127 GLY A O 1
ATOM 914 N N . VAL A 1 128 ? -1.565 5.663 -3.727 1.00 71.19 128 VAL A N 1
ATOM 915 C CA . VAL A 1 128 ? -0.247 6.057 -4.231 1.00 71.19 128 VAL A CA 1
ATOM 916 C C . VAL A 1 128 ? 0.106 7.463 -3.757 1.00 71.19 128 VAL A C 1
ATOM 918 O O . VAL A 1 128 ? -0.772 8.283 -3.493 1.00 71.19 128 VAL A O 1
ATOM 921 N N . ARG A 1 129 ? 1.404 7.716 -3.599 1.00 70.25 129 ARG A N 1
ATOM 922 C CA . ARG A 1 129 ? 1.994 8.998 -3.208 1.00 70.25 129 ARG A CA 1
ATOM 923 C C . ARG A 1 129 ? 3.292 9.240 -3.953 1.00 70.25 129 ARG A C 1
ATOM 925 O O . ARG A 1 129 ? 3.951 8.292 -4.371 1.00 70.25 129 ARG A O 1
ATOM 932 N N . THR A 1 130 ? 3.696 10.494 -4.082 1.00 70.06 130 THR A N 1
ATOM 933 C CA . THR A 1 130 ? 5.068 10.840 -4.467 1.00 70.06 130 THR A CA 1
ATOM 934 C C . THR A 1 130 ? 6.026 10.548 -3.313 1.00 70.06 130 THR A C 1
ATOM 936 O O . THR A 1 130 ? 5.641 10.625 -2.148 1.00 70.06 130 THR A O 1
ATOM 939 N N . ARG A 1 131 ? 7.274 10.182 -3.623 1.00 74.88 131 ARG A N 1
ATOM 940 C CA . ARG A 1 131 ? 8.308 9.995 -2.594 1.00 74.88 131 ARG A CA 1
ATOM 941 C C . ARG A 1 131 ? 8.756 11.348 -2.042 1.00 74.88 131 ARG A C 1
ATOM 943 O O . ARG A 1 131 ? 8.961 12.294 -2.797 1.00 74.88 131 ARG A O 1
ATOM 950 N N . GLU A 1 132 ? 8.960 11.412 -0.733 1.00 67.31 132 GLU A N 1
ATOM 951 C CA . GLU A 1 132 ? 9.551 12.575 -0.074 1.00 67.31 132 GLU A CA 1
ATOM 952 C C . GLU A 1 132 ? 11.070 12.601 -0.273 1.00 67.31 132 GLU A C 1
ATOM 954 O O . GLU A 1 132 ? 11.742 11.568 -0.218 1.00 67.31 132 GLU A O 1
ATOM 959 N N . GLY A 1 133 ? 11.625 13.789 -0.520 1.00 69.00 133 GLY A N 1
ATOM 960 C CA . GLY A 1 133 ? 13.075 14.006 -0.606 1.00 69.00 133 GLY A CA 1
ATOM 961 C C . GLY A 1 133 ? 13.786 13.348 -1.798 1.00 69.00 133 GLY A C 1
ATOM 962 O O . GLY A 1 133 ? 14.992 13.529 -1.955 1.00 69.00 133 GLY A O 1
ATOM 963 N N . ALA A 1 134 ? 13.075 12.609 -2.655 1.00 76.50 134 ALA A N 1
ATOM 964 C CA . ALA A 1 134 ? 13.625 11.964 -3.843 1.00 76.50 134 ALA A CA 1
ATOM 965 C C . ALA A 1 134 ? 12.553 11.783 -4.930 1.00 76.50 134 ALA A C 1
ATOM 967 O O . ALA A 1 134 ? 11.383 11.584 -4.610 1.00 76.50 134 ALA A O 1
ATOM 968 N N . PRO A 1 135 ? 12.924 11.779 -6.224 1.00 81.50 135 PRO A N 1
ATOM 969 C CA . PRO A 1 135 ? 11.982 11.463 -7.286 1.00 81.50 135 PRO A CA 1
ATOM 970 C C . PRO A 1 135 ? 11.473 10.020 -7.171 1.00 81.50 135 PRO A C 1
ATOM 972 O O . PRO A 1 135 ? 12.211 9.080 -6.847 1.00 81.50 135 PRO A O 1
ATOM 975 N N . GLY A 1 136 ? 10.193 9.853 -7.478 1.00 85.56 136 GLY A N 1
ATOM 976 C CA . GLY A 1 136 ? 9.526 8.565 -7.552 1.00 85.56 136 GLY A CA 1
ATOM 977 C C . GLY A 1 136 ? 8.157 8.582 -6.897 1.00 85.56 136 GLY A C 1
ATOM 978 O O . GLY A 1 136 ? 7.636 9.633 -6.516 1.00 85.56 136 GLY A O 1
ATOM 979 N N . LYS A 1 137 ? 7.593 7.390 -6.756 1.00 79.56 137 LYS A N 1
ATOM 980 C CA . LYS A 1 137 ? 6.312 7.164 -6.097 1.00 79.56 137 LYS A CA 1
ATOM 981 C C . LYS A 1 137 ? 6.377 5.972 -5.153 1.00 79.56 137 LYS A C 1
ATOM 983 O O . LYS A 1 137 ? 7.232 5.099 -5.288 1.00 79.56 137 LYS A O 1
ATOM 988 N N . LEU A 1 138 ? 5.435 5.959 -4.230 1.00 84.62 138 LEU A N 1
ATOM 989 C CA . LEU A 1 138 ? 5.126 4.909 -3.281 1.00 84.62 138 LEU A CA 1
ATOM 990 C C . LEU A 1 138 ? 3.693 4.460 -3.556 1.00 84.62 138 LEU A C 1
ATOM 992 O O . LEU A 1 138 ? 2.785 5.283 -3.503 1.00 84.62 138 LEU A O 1
ATOM 996 N N . ILE A 1 139 ? 3.480 3.172 -3.796 1.00 84.25 139 ILE A N 1
ATOM 997 C CA . ILE A 1 139 ? 2.159 2.549 -3.750 1.00 84.25 139 ILE A CA 1
ATOM 998 C C . ILE A 1 139 ? 2.061 1.800 -2.426 1.00 84.25 139 ILE A C 1
ATOM 1000 O O . ILE A 1 139 ? 2.937 0.995 -2.112 1.00 84.25 139 ILE A O 1
ATOM 1004 N N . TRP A 1 140 ? 1.012 2.058 -1.655 1.00 86.12 140 TRP A N 1
ATOM 1005 C CA . TRP A 1 140 ? 0.776 1.419 -0.365 1.00 86.12 140 TRP A CA 1
ATOM 1006 C C . TRP A 1 140 ? -0.544 0.646 -0.384 1.00 86.12 140 TRP A C 1
ATOM 1008 O O . TRP A 1 140 ? -1.465 1.003 -1.116 1.00 86.12 140 TRP A O 1
ATOM 1018 N N . ALA A 1 141 ? -0.629 -0.417 0.410 1.00 83.81 141 ALA A N 1
ATOM 1019 C CA . ALA A 1 141 ? -1.793 -1.289 0.518 1.00 83.81 141 ALA A CA 1
ATOM 1020 C C . ALA A 1 141 ? -1.903 -1.864 1.935 1.00 83.81 141 ALA A C 1
ATOM 1022 O O . ALA A 1 141 ? -0.903 -2.316 2.492 1.00 83.81 141 ALA A O 1
ATOM 1023 N N . HIS A 1 142 ? -3.097 -1.849 2.521 1.00 85.25 142 HIS A N 1
ATOM 1024 C CA . HIS A 1 142 ? -3.363 -2.386 3.855 1.00 85.25 142 HIS A CA 1
ATOM 1025 C C . HIS A 1 142 ? -4.028 -3.761 3.754 1.00 85.25 142 HIS A C 1
ATOM 1027 O O . HIS A 1 142 ? -4.967 -3.960 2.983 1.00 85.25 142 HIS A O 1
ATOM 1033 N N . LEU A 1 143 ? -3.550 -4.700 4.566 1.00 85.75 143 LEU A N 1
ATOM 1034 C CA . LEU A 1 143 ? -4.128 -6.029 4.738 1.00 85.75 143 LEU A CA 1
ATOM 1035 C C . LEU A 1 143 ? -4.415 -6.290 6.207 1.00 85.75 143 LEU A C 1
ATOM 1037 O O . LEU A 1 143 ? -3.689 -5.817 7.078 1.00 85.75 143 LEU A O 1
ATOM 1041 N N . GLY A 1 144 ? -5.432 -7.104 6.465 1.00 80.06 144 GLY A N 1
ATOM 1042 C CA . GLY A 1 144 ? -5.852 -7.466 7.811 1.00 80.06 144 GLY A CA 1
ATOM 1043 C C . GLY A 1 144 ? -7.271 -7.031 8.127 1.00 80.06 144 GLY A C 1
ATOM 1044 O O . GLY A 1 144 ? -7.931 -6.338 7.351 1.00 80.06 144 GLY A O 1
ATOM 1045 N N . ALA A 1 145 ? -7.740 -7.478 9.288 1.00 63.69 145 ALA A N 1
ATOM 1046 C CA . ALA A 1 145 ? -9.009 -7.033 9.832 1.00 63.69 145 ALA A CA 1
ATOM 1047 C C . ALA A 1 145 ? -8.912 -5.530 10.103 1.00 63.69 145 ALA A C 1
ATOM 1049 O O . ALA A 1 145 ? -8.070 -5.085 10.890 1.00 63.69 145 ALA A O 1
ATOM 1050 N N . LEU A 1 146 ? -9.765 -4.758 9.432 1.00 54.88 146 LEU A N 1
ATOM 1051 C CA . LEU A 1 146 ? -9.949 -3.357 9.765 1.00 54.88 146 LEU A CA 1
ATOM 1052 C C . LEU A 1 146 ? -10.401 -3.268 11.217 1.00 54.88 146 LEU A C 1
ATOM 1054 O O . LEU A 1 146 ? -11.021 -4.186 11.753 1.00 54.88 146 LEU A O 1
ATOM 1058 N N . VAL A 1 147 ? -10.098 -2.143 11.848 1.00 52.16 147 VAL A N 1
ATOM 1059 C CA . VAL A 1 147 ? -10.498 -1.860 13.226 1.00 52.16 147 VAL A CA 1
ATOM 1060 C C . VAL A 1 147 ? -12.023 -2.078 13.412 1.00 52.16 147 VAL A C 1
ATOM 1062 O O . VAL A 1 147 ? -12.446 -2.560 14.457 1.00 52.16 147 VAL A O 1
ATOM 1065 N N . SER A 1 148 ? -12.815 -1.895 12.345 1.00 49.41 148 SER A N 1
ATOM 1066 C CA . SER A 1 148 ? -14.252 -2.196 12.237 1.00 49.41 148 SER A CA 1
ATOM 1067 C C . SER A 1 148 ? -14.668 -3.654 12.492 1.00 49.41 148 SER A C 1
ATOM 1069 O O . SER A 1 148 ? -15.814 -3.903 12.847 1.00 49.41 148 SER A O 1
ATOM 1071 N N . ASP A 1 149 ? -13.784 -4.635 12.295 1.00 46.91 149 ASP A N 1
ATOM 1072 C CA . ASP A 1 149 ? -14.099 -6.057 12.517 1.00 46.91 149 ASP A CA 1
ATOM 1073 C C . ASP A 1 149 ? -13.977 -6.438 14.014 1.00 46.91 149 ASP A C 1
ATOM 1075 O O . ASP A 1 149 ? -14.243 -7.579 14.403 1.00 46.91 149 ASP A O 1
ATOM 1079 N N . ARG A 1 150 ? -13.604 -5.480 14.880 1.00 51.88 150 ARG A N 1
ATOM 1080 C CA . ARG A 1 150 ? -13.681 -5.587 16.342 1.00 51.88 150 ARG A CA 1
ATOM 1081 C C . ARG A 1 150 ? -14.923 -4.855 16.852 1.00 51.88 150 ARG A C 1
ATOM 1083 O O . ARG A 1 150 ? -15.155 -3.708 16.495 1.00 51.88 150 ARG A O 1
ATOM 1090 N N . ALA A 1 151 ? -15.668 -5.486 17.762 1.00 52.19 151 ALA A N 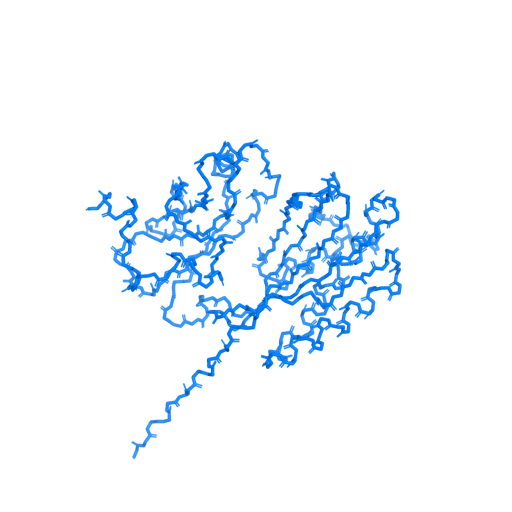1
ATOM 1091 C CA . ALA A 1 151 ? -16.890 -4.922 18.353 1.00 52.19 151 ALA A CA 1
ATOM 1092 C C . ALA A 1 151 ? -16.685 -3.577 19.084 1.00 52.19 151 ALA A C 1
ATOM 1094 O O . ALA A 1 151 ? -17.648 -2.855 19.319 1.00 52.19 151 ALA A O 1
ATOM 1095 N N . ASP A 1 152 ? -15.439 -3.246 19.426 1.00 55.91 152 ASP A N 1
ATOM 1096 C CA . ASP A 1 152 ? -15.081 -2.078 20.230 1.00 55.91 152 ASP A CA 1
ATOM 1097 C C . ASP A 1 152 ? -14.858 -0.805 19.391 1.00 55.91 152 ASP A C 1
ATOM 1099 O O . ASP A 1 152 ? -14.555 0.241 19.959 1.00 55.91 152 ASP A O 1
ATOM 1103 N N . TYR A 1 153 ? -15.000 -0.856 18.059 1.00 58.00 153 TYR A N 1
ATOM 1104 C CA . TYR A 1 153 ? -14.720 0.279 17.172 1.00 58.00 153 TYR A CA 1
ATOM 1105 C C . TYR A 1 153 ? -15.801 0.529 16.122 1.00 58.00 153 TYR A C 1
ATOM 1107 O O . TYR A 1 153 ? -16.623 -0.328 15.797 1.00 58.00 153 TYR A O 1
ATOM 1115 N N . CYS A 1 154 ? -15.804 1.747 15.587 1.00 62.31 154 CYS A N 1
ATOM 1116 C CA . CYS A 1 154 ? -16.745 2.166 14.570 1.00 62.31 154 CYS A CA 1
ATOM 1117 C C . CYS A 1 154 ? -16.490 1.470 13.224 1.00 62.31 154 CYS A C 1
ATOM 1119 O O . CYS A 1 154 ? -15.371 1.420 12.722 1.00 62.31 154 CYS A O 1
ATOM 1121 N N . THR A 1 155 ? -17.565 0.982 12.606 1.00 63.12 155 THR A N 1
ATOM 1122 C CA . THR A 1 155 ? -17.553 0.325 11.293 1.00 63.12 155 THR A CA 1
ATOM 1123 C C . THR A 1 155 ? -17.862 1.259 10.127 1.00 63.12 155 THR A C 1
ATOM 1125 O O . THR A 1 155 ? -17.949 0.798 8.992 1.00 63.12 155 THR A O 1
ATOM 1128 N N . ALA A 1 156 ? -18.062 2.554 10.383 1.00 68.25 156 ALA A N 1
ATOM 1129 C CA . ALA A 1 156 ? -18.428 3.501 9.342 1.00 68.25 156 ALA A CA 1
ATOM 1130 C C . ALA A 1 156 ? -17.273 3.692 8.352 1.00 68.25 156 ALA A C 1
ATOM 1132 O O . ALA A 1 156 ? -16.147 4.015 8.741 1.00 68.25 156 ALA A O 1
ATOM 1133 N N . ASP A 1 157 ? -17.582 3.527 7.072 1.00 71.88 157 ASP A N 1
ATOM 1134 C CA . ASP A 1 157 ? -16.685 3.789 5.963 1.00 71.88 157 ASP A CA 1
ATOM 1135 C C . ASP A 1 157 ? -17.410 4.535 4.842 1.00 71.88 157 ASP A C 1
ATOM 1137 O O . ASP A 1 157 ? -18.634 4.483 4.735 1.00 71.88 157 ASP A O 1
ATOM 1141 N N . ASP A 1 158 ? -16.658 5.273 4.027 1.00 69.62 158 ASP A N 1
ATOM 1142 C CA . ASP A 1 158 ? -17.195 5.853 2.797 1.00 69.62 158 ASP A CA 1
ATOM 1143 C C . ASP A 1 158 ? -16.084 6.119 1.773 1.00 69.62 158 ASP A C 1
ATOM 1145 O O . ASP A 1 158 ? -14.895 6.166 2.098 1.00 69.62 158 ASP A O 1
ATOM 1149 N N . ARG A 1 159 ? -16.463 6.307 0.511 1.00 70.69 159 ARG A N 1
ATOM 1150 C CA . ARG A 1 159 ? -15.578 6.829 -0.528 1.00 70.69 159 ARG A CA 1
ATOM 1151 C C . ARG A 1 159 ? -15.600 8.347 -0.513 1.00 70.69 159 ARG A C 1
ATOM 1153 O O . ARG A 1 159 ? -16.647 8.986 -0.407 1.00 70.69 159 ARG A O 1
ATOM 1160 N N . LEU A 1 160 ? -14.430 8.942 -0.701 1.00 69.69 160 LEU A N 1
ATOM 1161 C CA . LEU A 1 160 ? -14.321 10.389 -0.784 1.00 69.69 160 LEU A CA 1
ATOM 1162 C C . LEU A 1 160 ? -15.007 10.912 -2.060 1.00 69.69 160 LEU A C 1
ATOM 1164 O O . LEU A 1 160 ? -14.482 10.802 -3.167 1.00 69.69 160 LEU A O 1
ATOM 1168 N N . GLY A 1 161 ? -16.192 11.507 -1.909 1.00 66.00 161 GLY A N 1
ATOM 1169 C CA . GLY A 1 161 ? -16.913 12.124 -3.023 1.00 66.00 161 GLY A CA 1
ATOM 1170 C C . GLY A 1 161 ? -16.112 13.250 -3.693 1.00 66.00 161 GLY A C 1
ATOM 1171 O O . GLY A 1 161 ? -15.335 13.951 -3.043 1.00 66.00 161 GLY A O 1
ATOM 1172 N N . LEU A 1 162 ? -16.341 13.478 -4.992 1.00 67.06 162 LEU A N 1
ATOM 1173 C CA . LEU A 1 162 ? -15.545 14.394 -5.829 1.00 67.06 162 LEU A CA 1
ATOM 1174 C C . LEU A 1 162 ? -15.409 15.819 -5.253 1.00 67.06 162 LEU A C 1
ATOM 1176 O O . LEU A 1 162 ? -14.334 16.417 -5.315 1.00 67.06 162 LEU A O 1
ATOM 1180 N N . ASN A 1 163 ? -16.476 16.354 -4.653 1.00 71.19 163 ASN A N 1
ATOM 1181 C CA . ASN A 1 163 ? -16.459 17.681 -4.027 1.00 71.19 163 ASN A CA 1
ATOM 1182 C C . ASN A 1 163 ? -15.513 17.743 -2.819 1.00 71.19 163 ASN A C 1
ATOM 1184 O O . ASN A 1 163 ? -14.824 18.744 -2.622 1.00 71.19 163 ASN A O 1
ATOM 1188 N N . LEU A 1 164 ? -15.467 16.676 -2.017 1.00 72.06 164 LEU A N 1
ATOM 1189 C CA . LEU A 1 164 ? -14.571 16.580 -0.868 1.00 72.06 164 LEU A CA 1
ATOM 1190 C C . LEU A 1 164 ? -13.139 16.309 -1.334 1.00 72.06 164 LEU A C 1
ATOM 1192 O O . LEU A 1 164 ? -12.234 16.996 -0.877 1.00 72.06 164 LEU A O 1
ATOM 1196 N N . ALA A 1 165 ? -12.941 15.427 -2.317 1.00 70.00 165 ALA A N 1
ATOM 1197 C CA . ALA A 1 165 ? -11.635 15.183 -2.934 1.00 70.00 165 ALA A CA 1
ATOM 1198 C C . ALA A 1 165 ? -11.005 16.467 -3.495 1.00 70.00 165 ALA A C 1
ATOM 1200 O O . ALA A 1 165 ? -9.836 16.745 -3.247 1.00 70.00 165 ALA A O 1
ATOM 1201 N N . THR A 1 166 ? -11.801 17.307 -4.164 1.00 70.19 166 THR A N 1
ATOM 1202 C CA . THR A 1 166 ? -11.352 18.612 -4.678 1.00 70.19 166 THR A CA 1
ATOM 1203 C C . THR A 1 166 ? -10.908 19.552 -3.553 1.00 70.19 166 THR A C 1
ATOM 1205 O O . THR A 1 166 ? -9.919 20.270 -3.693 1.00 70.19 166 THR A O 1
ATOM 1208 N N . ARG A 1 167 ? -11.606 19.542 -2.410 1.00 73.62 167 ARG A N 1
ATOM 1209 C CA . ARG A 1 167 ? -11.211 20.333 -1.234 1.00 73.62 167 ARG A CA 1
ATOM 1210 C C . ARG A 1 167 ? -9.927 19.808 -0.596 1.00 73.62 167 ARG A C 1
ATOM 1212 O O . ARG A 1 167 ? -9.062 20.613 -0.275 1.00 73.62 167 ARG A O 1
ATOM 1219 N N . VAL A 1 168 ? -9.780 18.490 -0.452 1.00 71.38 168 VAL A N 1
ATOM 1220 C CA . VAL A 1 168 ? -8.545 17.872 0.065 1.00 71.38 168 VAL A CA 1
ATOM 1221 C C . VAL A 1 168 ? -7.356 18.218 -0.828 1.00 71.38 168 VAL A C 1
ATOM 1223 O O . VAL A 1 168 ? -6.316 18.627 -0.325 1.00 71.38 168 VAL A O 1
ATOM 1226 N N . LEU A 1 169 ? -7.535 18.149 -2.149 1.00 68.75 169 LEU A N 1
ATOM 1227 C CA . LEU A 1 169 ? -6.525 18.560 -3.124 1.00 68.75 169 LEU A CA 1
ATOM 1228 C C . LEU A 1 169 ? -6.085 20.012 -2.937 1.00 68.75 169 LEU A C 1
ATOM 1230 O O . LEU A 1 169 ? -4.891 20.293 -2.939 1.00 68.75 169 LEU A O 1
ATOM 1234 N N . ALA A 1 170 ? -7.035 20.931 -2.753 1.00 71.31 170 ALA A N 1
ATOM 1235 C CA . ALA A 1 170 ? -6.721 22.336 -2.513 1.00 71.31 170 ALA A CA 1
ATOM 1236 C C . ALA A 1 170 ? -5.937 22.546 -1.205 1.00 71.31 170 ALA A C 1
ATOM 1238 O O . ALA A 1 170 ? -5.054 23.399 -1.156 1.00 71.31 170 ALA A O 1
ATOM 1239 N N . LEU A 1 171 ? -6.231 21.754 -0.168 1.00 69.69 171 LEU A N 1
ATOM 1240 C CA . LEU A 1 171 ? -5.512 21.790 1.109 1.00 69.69 171 LEU A CA 1
ATOM 1241 C C . LEU A 1 171 ? -4.088 21.227 0.984 1.00 69.69 171 LEU A C 1
ATOM 1243 O O . LEU A 1 171 ? -3.169 21.778 1.577 1.00 69.69 171 LEU A O 1
ATOM 1247 N N . GLY A 1 172 ? -3.894 20.175 0.183 1.00 62.62 172 GLY A N 1
ATOM 1248 C CA . GLY A 1 172 ? -2.602 19.523 -0.065 1.00 62.62 172 GLY A CA 1
ATOM 1249 C C . GLY A 1 172 ? -1.758 20.136 -1.189 1.00 62.62 172 GLY A C 1
ATOM 1250 O O . GLY A 1 172 ? -0.924 19.439 -1.758 1.00 62.62 172 GLY A O 1
ATOM 1251 N N . GLY A 1 173 ? -1.992 21.395 -1.577 1.00 64.44 173 GLY A N 1
ATOM 1252 C CA . GLY A 1 173 ? -1.186 22.067 -2.610 1.00 64.44 173 GLY A CA 1
ATOM 1253 C C . GLY A 1 173 ? -1.400 21.553 -4.044 1.00 64.44 173 GLY A C 1
ATOM 1254 O O . GLY A 1 173 ? -0.580 21.811 -4.922 1.00 64.44 173 GLY A O 1
ATOM 1255 N N . GLY A 1 174 ? -2.501 20.844 -4.309 1.00 58.31 174 GLY A N 1
ATOM 1256 C CA . GLY A 1 174 ? -2.876 20.349 -5.638 1.00 58.31 174 GLY A CA 1
ATOM 1257 C C . GLY A 1 174 ? -2.316 18.972 -6.008 1.00 58.31 174 GLY A C 1
ATOM 1258 O O . GLY A 1 174 ? -2.578 18.495 -7.113 1.00 58.31 174 GLY A O 1
ATOM 1259 N N . ALA A 1 175 ? -1.587 18.305 -5.111 1.00 55.12 175 ALA A N 1
ATOM 1260 C CA . ALA A 1 175 ? -1.040 16.973 -5.350 1.00 55.12 175 ALA A CA 1
ATOM 1261 C C . ALA A 1 175 ? -1.953 15.879 -4.765 1.00 55.12 175 ALA A C 1
ATOM 1263 O O . ALA A 1 175 ? -1.986 15.707 -3.553 1.00 55.12 175 ALA A O 1
ATOM 1264 N N . ALA A 1 176 ? -2.694 15.161 -5.625 1.00 53.25 176 ALA A N 1
ATOM 1265 C CA . ALA A 1 176 ? -3.083 13.740 -5.482 1.00 53.25 176 ALA A CA 1
ATOM 1266 C C . ALA A 1 176 ? -4.252 13.359 -6.430 1.00 53.25 176 ALA A C 1
ATOM 1268 O O . ALA A 1 176 ? -5.423 13.451 -6.048 1.00 53.25 176 ALA A O 1
ATOM 1269 N N . PRO A 1 177 ? -3.980 12.884 -7.659 1.00 49.09 177 PRO A N 1
ATOM 1270 C CA . PRO A 1 177 ? -5.031 12.407 -8.569 1.00 49.09 177 PRO A CA 1
ATOM 1271 C C . PRO A 1 177 ? -5.855 11.224 -8.012 1.00 49.09 177 PRO A C 1
ATOM 1273 O O . PRO A 1 177 ? -6.952 10.961 -8.501 1.00 49.09 177 PRO A O 1
ATOM 1276 N N . ASP A 1 178 ? -5.377 10.556 -6.960 1.00 51.34 178 ASP A N 1
ATOM 1277 C CA . ASP A 1 178 ? -5.930 9.296 -6.443 1.00 51.34 178 ASP A CA 1
ATOM 1278 C C . ASP A 1 178 ? -6.904 9.469 -5.261 1.00 51.34 178 ASP A C 1
ATOM 1280 O O . ASP A 1 178 ? -7.490 8.498 -4.781 1.00 51.34 178 ASP A O 1
ATOM 1284 N N . LEU A 1 179 ? -7.144 10.710 -4.816 1.00 58.69 179 LEU A N 1
ATOM 1285 C CA . LEU A 1 179 ? -8.079 11.014 -3.720 1.00 58.69 179 LEU A CA 1
ATOM 1286 C C . LEU A 1 179 ? -9.543 10.694 -4.058 1.00 58.69 179 LEU A C 1
ATOM 1288 O O . LEU A 1 179 ? -10.337 10.442 -3.160 1.00 58.69 179 LEU A O 1
ATOM 1292 N N . VAL A 1 180 ? -9.912 10.675 -5.341 1.00 51.31 180 VAL A N 1
ATOM 1293 C CA . VAL A 1 180 ? -11.312 10.540 -5.797 1.00 51.31 180 VAL A CA 1
ATOM 1294 C C . VAL A 1 180 ? -11.873 9.117 -5.601 1.00 51.31 180 VAL A C 1
ATOM 1296 O O . VAL A 1 180 ? -13.081 8.912 -5.683 1.00 51.31 180 VAL A O 1
ATOM 1299 N N . ALA A 1 181 ? -11.022 8.127 -5.308 1.00 50.19 181 ALA A N 1
ATOM 1300 C CA . ALA A 1 181 ? -11.428 6.736 -5.069 1.00 50.19 181 ALA A CA 1
ATOM 1301 C C . ALA A 1 181 ? -11.036 6.207 -3.678 1.00 50.19 181 ALA A C 1
ATOM 1303 O O . ALA A 1 181 ? -11.202 5.017 -3.405 1.00 50.19 181 ALA A O 1
ATOM 1304 N N . HIS A 1 182 ? -10.525 7.073 -2.801 1.00 62.19 182 HIS A N 1
ATOM 1305 C CA . HIS A 1 182 ? -10.005 6.666 -1.505 1.00 62.19 182 HIS A CA 1
ATOM 1306 C C . HIS A 1 182 ? -11.146 6.277 -0.557 1.00 62.19 182 HIS A C 1
ATOM 1308 O O . HIS A 1 182 ? -12.071 7.064 -0.327 1.00 62.19 182 HIS A O 1
ATOM 1314 N N . LYS A 1 183 ? -11.088 5.050 -0.031 1.00 66.44 183 LYS A N 1
ATOM 1315 C CA . LYS A 1 183 ? -11.979 4.597 1.034 1.00 66.44 183 LYS A CA 1
ATOM 1316 C C . LYS A 1 183 ? -11.455 5.129 2.365 1.00 66.44 183 LYS A C 1
ATOM 1318 O O . LYS A 1 183 ? -10.317 4.865 2.736 1.00 66.44 183 LYS A O 1
ATOM 1323 N N . VAL A 1 184 ? -12.295 5.875 3.065 1.00 70.25 184 VAL A N 1
ATOM 1324 C CA . VAL A 1 184 ? -12.006 6.469 4.368 1.00 70.25 184 VAL A CA 1
ATOM 1325 C C . VAL A 1 184 ? -12.744 5.661 5.427 1.00 70.25 184 VAL A C 1
ATOM 1327 O O . VAL A 1 184 ? -13.930 5.379 5.275 1.00 70.25 184 VAL A O 1
ATOM 1330 N N . LEU A 1 185 ? -12.040 5.273 6.488 1.00 66.38 185 LEU A N 1
ATOM 1331 C CA . LEU A 1 185 ? -12.587 4.490 7.597 1.00 66.38 185 LEU A CA 1
ATOM 1332 C C . LEU A 1 185 ? -12.651 5.344 8.856 1.00 66.38 185 LEU A C 1
ATOM 1334 O O . LEU A 1 185 ? -11.735 6.128 9.113 1.00 66.38 185 LEU A O 1
ATOM 1338 N N . CYS A 1 186 ? -13.695 5.161 9.660 1.00 68.62 186 CYS A N 1
ATOM 1339 C CA . CYS A 1 186 ? -13.721 5.705 11.007 1.00 68.62 186 CYS A CA 1
ATOM 1340 C C . CYS A 1 186 ? -12.793 4.902 11.924 1.00 68.62 186 CYS A C 1
ATOM 1342 O O . CYS A 1 186 ? -12.859 3.675 11.954 1.00 68.62 186 CYS A O 1
ATOM 1344 N N . PHE A 1 187 ? -11.948 5.593 12.689 1.00 58.53 187 PHE A N 1
ATOM 1345 C CA . PHE A 1 187 ? -11.009 4.953 13.620 1.00 58.53 187 PHE A CA 1
ATOM 1346 C C . PHE A 1 187 ? -11.422 5.081 15.092 1.00 58.53 187 PHE A C 1
ATOM 1348 O O . PHE A 1 187 ? -10.674 4.668 15.967 1.00 58.53 187 PHE A O 1
ATOM 1355 N N . LEU A 1 188 ? -12.601 5.633 15.389 1.00 60.16 188 LEU A N 1
ATOM 1356 C CA . LEU A 1 188 ? -13.043 5.859 16.768 1.00 60.16 188 LEU A CA 1
ATOM 1357 C C . LEU A 1 188 ? -13.612 4.597 17.426 1.00 60.16 188 LEU A C 1
ATOM 1359 O O . LEU A 1 188 ? -14.182 3.736 16.754 1.00 60.16 188 LEU A O 1
ATOM 1363 N N . GLU A 1 189 ? -13.488 4.513 18.754 1.00 55.12 189 GLU A N 1
ATOM 1364 C CA . GLU A 1 189 ? -14.150 3.485 19.565 1.00 55.12 189 GLU A CA 1
ATOM 1365 C C . GLU A 1 189 ? -15.679 3.533 19.382 1.00 55.12 189 GLU A C 1
ATOM 1367 O O . GLU A 1 189 ? -16.280 4.579 19.104 1.00 55.12 189 GLU A O 1
ATOM 1372 N N . PHE A 1 190 ? -16.317 2.372 19.504 1.00 54.09 190 PHE A N 1
ATOM 1373 C CA . PHE A 1 190 ? -17.752 2.208 19.328 1.00 54.09 190 PHE A CA 1
ATOM 1374 C C . PHE A 1 190 ? -18.530 3.052 20.351 1.00 54.09 190 PHE A C 1
ATOM 1376 O O . PHE A 1 190 ? -18.246 3.025 21.545 1.00 54.09 190 PHE A O 1
ATOM 1383 N N . GLY A 1 191 ? -19.551 3.781 19.885 1.00 55.56 191 GLY A N 1
ATOM 1384 C CA . GLY A 1 191 ? -20.434 4.568 20.752 1.00 55.56 191 GLY A CA 1
ATOM 1385 C C . GLY A 1 191 ? -19.904 5.947 21.159 1.00 55.56 191 GLY A C 1
ATOM 1386 O O . GLY A 1 191 ? -20.407 6.515 22.129 1.00 55.56 191 GLY A O 1
ATOM 1387 N N . HIS A 1 192 ? -18.917 6.504 20.447 1.00 58.03 192 HIS A N 1
ATOM 1388 C CA . HIS A 1 192 ? -18.461 7.866 20.726 1.00 58.03 192 HIS A CA 1
ATOM 1389 C C . HIS A 1 192 ? -19.616 8.889 20.550 1.00 58.03 192 HIS A C 1
ATOM 1391 O O . HIS A 1 192 ? -20.359 8.810 19.572 1.00 58.03 192 HIS A O 1
ATOM 1397 N N . PRO A 1 193 ? -19.780 9.860 21.471 1.00 54.09 193 PRO A N 1
ATOM 1398 C CA . PRO A 1 193 ? -20.967 10.725 21.543 1.00 54.09 193 PRO A CA 1
ATOM 1399 C C . PRO A 1 193 ? -21.011 11.880 20.517 1.00 54.09 193 PRO A C 1
ATOM 1401 O O . PRO A 1 193 ? -21.800 12.807 20.681 1.00 54.09 193 PRO A O 1
ATOM 1404 N N . GLY A 1 194 ? -20.175 11.858 19.475 1.00 64.62 194 GLY A N 1
ATOM 1405 C CA . GLY A 1 194 ? -20.094 12.902 18.443 1.00 64.62 194 GLY A CA 1
ATOM 1406 C C . GLY A 1 194 ? -20.182 12.331 17.023 1.00 64.62 194 GLY A C 1
ATOM 1407 O O . GLY A 1 194 ? -20.591 11.194 16.831 1.00 64.62 194 GLY A O 1
ATOM 1408 N N . GLY A 1 195 ? -19.784 13.124 16.024 1.00 66.12 195 GLY A N 1
ATOM 1409 C CA . GLY A 1 195 ? -19.680 12.648 14.640 1.00 66.12 195 GLY A CA 1
ATOM 1410 C C . GLY A 1 195 ? -18.382 11.883 14.379 1.00 66.12 195 GLY A C 1
ATOM 1411 O O . GLY A 1 195 ? -17.340 12.273 14.884 1.00 66.12 195 GLY A O 1
ATOM 1412 N N . HIS A 1 196 ? -18.444 10.845 13.557 1.00 71.62 196 HIS A N 1
ATOM 1413 C CA . HIS A 1 196 ? -17.340 10.016 13.092 1.00 71.62 196 HIS A CA 1
ATOM 1414 C C . HIS A 1 196 ? -16.231 10.796 12.375 1.00 71.62 196 HIS A C 1
ATOM 1416 O O . HIS A 1 196 ? -16.489 11.774 11.664 1.00 71.62 196 HIS A O 1
ATOM 1422 N N . PHE A 1 197 ? -15.002 10.284 12.499 1.00 70.88 197 PHE A N 1
ATOM 1423 C CA . PHE A 1 197 ? -13.825 10.834 11.841 1.00 70.88 197 PHE A CA 1
ATOM 1424 C C . PHE A 1 197 ? -12.985 9.755 11.174 1.00 70.88 197 PHE A C 1
ATOM 1426 O O . PHE A 1 197 ? -12.685 8.732 11.789 1.00 70.88 197 PHE A O 1
ATOM 1433 N N . GLY A 1 198 ? -12.540 10.026 9.950 1.00 71.81 198 GLY A N 1
ATOM 1434 C CA . GLY A 1 198 ? -11.637 9.148 9.218 1.00 71.81 198 GLY A CA 1
ATOM 1435 C C . GLY A 1 198 ? -10.497 9.909 8.563 1.00 71.81 198 GLY A C 1
ATOM 1436 O O . GLY A 1 198 ? -10.679 11.017 8.058 1.00 71.81 198 GLY A O 1
ATOM 1437 N N . LEU A 1 199 ? -9.304 9.326 8.603 1.00 70.06 199 LEU A N 1
ATOM 1438 C CA . LEU A 1 199 ? -8.123 9.918 7.991 1.00 70.06 199 LEU A CA 1
ATOM 1439 C C . LEU A 1 199 ? -8.225 9.804 6.469 1.00 70.06 199 LEU A C 1
ATOM 1441 O O . LEU A 1 199 ? -8.407 8.710 5.942 1.00 70.06 199 LEU A O 1
ATOM 1445 N N . VAL A 1 200 ? -8.104 10.932 5.773 1.00 69.62 200 VAL A N 1
ATOM 1446 C CA . VAL A 1 200 ? -8.143 10.981 4.303 1.00 69.62 200 VAL A CA 1
ATOM 1447 C C . VAL A 1 200 ? -6.741 11.031 3.730 1.00 69.62 200 VAL A C 1
ATOM 1449 O O . VAL A 1 200 ? -6.439 10.428 2.704 1.00 69.62 200 VAL A O 1
ATOM 1452 N N . TYR A 1 201 ? -5.897 11.828 4.369 1.00 64.62 201 TYR A N 1
ATOM 1453 C CA . TYR A 1 201 ? -4.579 12.156 3.876 1.00 64.62 201 TYR A CA 1
ATOM 1454 C C . TYR A 1 201 ? -3.740 12.619 5.057 1.00 64.62 201 TYR A C 1
ATOM 1456 O O . TYR A 1 201 ? -4.209 13.400 5.872 1.00 64.62 201 TYR A O 1
ATOM 1464 N N . ASP A 1 202 ? -2.523 12.119 5.189 1.00 57.50 202 ASP A N 1
ATOM 1465 C CA . ASP A 1 202 ? -1.751 12.240 6.432 1.00 57.50 202 ASP A CA 1
ATOM 1466 C C . ASP A 1 202 ? -0.504 13.128 6.307 1.00 57.50 202 ASP A C 1
ATOM 1468 O O . ASP A 1 202 ? 0.299 13.194 7.232 1.00 57.50 202 ASP A O 1
ATOM 1472 N N . HIS A 1 203 ? -0.347 13.818 5.170 1.00 57.75 203 HIS A N 1
ATOM 1473 C CA . HIS A 1 203 ? 0.834 14.633 4.904 1.00 57.75 203 HIS A CA 1
ATOM 1474 C C . HIS A 1 203 ? 0.519 15.919 4.130 1.00 57.75 203 HIS A C 1
ATOM 1476 O O . HIS A 1 203 ? 0.559 15.952 2.901 1.00 57.75 203 HIS A O 1
ATOM 1482 N N . LEU A 1 204 ? 0.306 17.032 4.820 1.00 58.94 204 LEU A N 1
ATOM 1483 C CA . LEU A 1 204 ? 0.245 18.349 4.176 1.00 58.94 204 LEU A CA 1
ATOM 1484 C C . LEU A 1 204 ? 1.642 18.964 3.992 1.00 58.94 204 LEU A C 1
ATOM 1486 O O . LEU A 1 204 ? 2.425 19.031 4.936 1.00 58.94 204 LEU A O 1
ATOM 1490 N N . GLU A 1 205 ? 1.952 19.448 2.785 1.00 54.78 205 GLU A N 1
ATOM 1491 C CA . GLU A 1 205 ? 3.152 20.262 2.553 1.00 54.78 205 GLU A CA 1
ATOM 1492 C C . GLU A 1 205 ? 2.950 21.701 3.072 1.00 54.78 205 GLU A C 1
ATOM 1494 O O . GLU A 1 205 ? 1.916 22.323 2.827 1.00 54.78 205 GLU A O 1
ATOM 1499 N N . GLY A 1 206 ? 3.961 22.265 3.748 1.00 54.97 206 GLY A N 1
ATOM 1500 C CA . GLY A 1 206 ? 3.991 23.672 4.175 1.00 54.97 206 GLY A CA 1
ATOM 1501 C C . GLY A 1 206 ? 3.913 23.895 5.692 1.00 54.97 206 GLY A C 1
ATOM 1502 O O . GLY A 1 206 ? 4.111 22.986 6.488 1.00 54.97 206 GLY A O 1
ATOM 1503 N N . ALA A 1 207 ? 3.650 25.142 6.105 1.00 43.00 207 ALA A N 1
ATOM 1504 C CA . ALA A 1 207 ? 3.700 25.591 7.508 1.00 43.00 207 ALA A CA 1
ATOM 1505 C C . ALA A 1 207 ? 2.627 24.971 8.435 1.00 43.00 207 ALA A C 1
ATOM 1507 O O . ALA A 1 207 ? 2.649 25.215 9.638 1.00 43.00 207 ALA A O 1
ATOM 1508 N N . ALA A 1 208 ? 1.706 24.180 7.881 1.00 50.09 208 ALA A N 1
ATOM 1509 C CA . ALA A 1 208 ? 0.671 23.438 8.592 1.00 50.09 208 ALA A CA 1
ATOM 1510 C C . ALA A 1 208 ? 0.890 21.926 8.415 1.00 50.09 208 ALA A C 1
ATOM 1512 O O . ALA A 1 208 ? 0.007 21.226 7.922 1.00 50.09 208 ALA A O 1
ATOM 1513 N N . ALA A 1 209 ? 2.086 21.438 8.766 1.00 54.81 209 ALA A N 1
ATOM 1514 C CA . ALA A 1 209 ? 2.355 20.005 8.844 1.00 54.81 209 ALA A CA 1
ATOM 1515 C C . ALA A 1 209 ? 1.279 19.353 9.728 1.00 54.81 209 ALA A C 1
ATOM 1517 O O . ALA A 1 209 ? 1.098 19.738 10.881 1.00 54.81 209 ALA A O 1
ATOM 1518 N N . GLY A 1 210 ? 0.508 18.440 9.148 1.00 60.69 210 GLY A N 1
ATOM 1519 C CA . GLY A 1 210 ? -0.662 17.854 9.784 1.00 60.69 210 GLY A CA 1
ATOM 1520 C C . GLY A 1 210 ? -1.420 16.947 8.826 1.00 60.69 210 GLY A C 1
ATOM 1521 O O . GLY A 1 210 ? -1.053 16.789 7.657 1.00 60.69 210 GLY A O 1
ATOM 1522 N N . ALA A 1 211 ? -2.501 16.370 9.335 1.00 63.94 211 ALA A N 1
ATOM 1523 C CA . ALA A 1 211 ? -3.343 15.439 8.605 1.00 63.94 211 ALA A CA 1
ATOM 1524 C C . ALA A 1 211 ? -4.686 16.065 8.211 1.00 63.94 211 ALA A C 1
ATOM 1526 O O . ALA A 1 211 ? -5.252 16.912 8.911 1.00 63.94 211 ALA A O 1
ATOM 1527 N N . VAL A 1 212 ? -5.208 15.610 7.078 1.00 70.75 212 VAL A N 1
ATOM 1528 C CA . VAL A 1 212 ? -6.543 15.898 6.572 1.00 70.75 212 VAL A CA 1
ATOM 1529 C C . VAL A 1 212 ? -7.482 14.767 6.956 1.00 70.75 212 VAL A C 1
ATOM 1531 O O . VAL A 1 212 ? -7.301 13.603 6.588 1.00 70.75 212 VAL A O 1
ATOM 1534 N N . TRP A 1 213 ? -8.538 15.147 7.650 1.00 72.94 213 TRP A N 1
ATOM 1535 C CA . TRP A 1 213 ? -9.545 14.250 8.173 1.00 72.94 213 TRP A CA 1
ATOM 1536 C C . TRP A 1 213 ? -10.900 14.561 7.575 1.00 72.94 213 TRP A C 1
ATOM 1538 O O . TRP A 1 213 ? -11.201 15.676 7.153 1.00 72.94 213 TRP A O 1
ATOM 1548 N N . MET A 1 214 ? -11.737 13.547 7.572 1.00 76.50 214 MET A N 1
ATOM 1549 C CA . MET A 1 214 ? -13.116 13.591 7.144 1.00 76.50 214 MET A CA 1
ATOM 1550 C C . MET A 1 214 ? -14.000 13.490 8.369 1.00 76.50 214 MET A C 1
ATOM 1552 O O . MET A 1 214 ? -13.750 12.628 9.204 1.00 76.50 214 MET A O 1
ATOM 1556 N N . ARG A 1 215 ? -15.019 14.345 8.467 1.00 75.75 215 ARG A N 1
ATOM 1557 C CA . ARG A 1 215 ? -15.981 14.360 9.576 1.00 75.75 215 ARG A CA 1
ATOM 1558 C C . ARG A 1 215 ? -17.393 14.088 9.063 1.00 75.75 215 ARG A C 1
ATOM 1560 O O . ARG A 1 215 ? -17.805 14.663 8.048 1.00 75.75 215 ARG A O 1
ATOM 1567 N N . TRP A 1 216 ? -18.155 13.265 9.782 1.00 77.12 216 TRP A N 1
ATOM 1568 C CA . TRP A 1 216 ? -19.584 13.056 9.527 1.00 77.12 216 TRP A CA 1
ATOM 1569 C C . TRP A 1 216 ? -20.387 12.740 10.790 1.00 77.12 216 TRP A C 1
ATOM 1571 O O . TRP A 1 216 ? -19.910 12.030 11.654 1.00 77.12 216 TRP A O 1
ATOM 1581 N N . GLY A 1 217 ? -21.613 13.259 10.906 1.00 60.94 217 GLY A N 1
ATOM 1582 C CA . GLY A 1 217 ? -22.496 13.009 12.058 1.00 60.94 217 GLY A CA 1
ATOM 1583 C C . GLY A 1 217 ? -23.225 11.665 11.982 1.00 60.94 217 GLY A C 1
ATOM 1584 O O . GLY A 1 217 ? -23.053 10.827 12.855 1.00 60.94 217 GLY A O 1
ATOM 1585 N N . ASP A 1 218 ? -23.966 11.436 10.890 1.00 63.75 218 ASP A N 1
ATOM 1586 C CA . ASP A 1 218 ? -25.028 10.413 10.843 1.00 63.75 218 ASP A CA 1
ATOM 1587 C C . ASP A 1 218 ? -24.818 9.393 9.704 1.00 63.75 218 ASP A C 1
ATOM 1589 O O . ASP A 1 218 ? -25.743 8.999 8.998 1.00 63.75 218 ASP A O 1
ATOM 1593 N N . GLY A 1 219 ? -23.566 8.996 9.474 1.00 57.66 219 GLY A N 1
ATOM 1594 C CA . GLY A 1 219 ? -23.205 8.016 8.439 1.00 57.66 219 GLY A CA 1
ATOM 1595 C C . GLY A 1 219 ? -22.974 8.570 7.027 1.00 57.66 219 GLY A C 1
A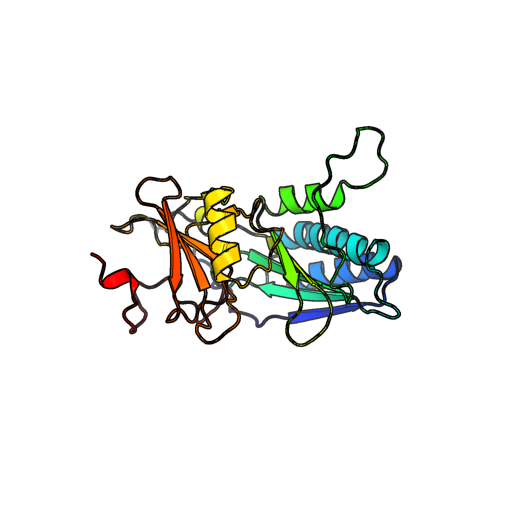TOM 1596 O O . GLY A 1 219 ? -22.693 7.778 6.136 1.00 57.66 219 GLY A O 1
ATOM 1597 N N . THR A 1 220 ? -23.043 9.892 6.804 1.00 59.56 220 THR A N 1
ATOM 1598 C CA . THR A 1 220 ? -22.686 10.499 5.504 1.00 59.56 220 THR A CA 1
ATOM 1599 C C . THR A 1 220 ? -21.623 11.598 5.611 1.00 59.56 220 THR A C 1
ATOM 1601 O O . THR A 1 220 ? -21.833 12.561 6.356 1.00 59.56 220 THR A O 1
ATOM 1604 N N . PRO A 1 221 ? -20.548 11.537 4.809 1.00 62.75 221 PRO A N 1
ATOM 1605 C CA . PRO A 1 221 ? -19.500 12.547 4.675 1.00 62.75 221 PRO A CA 1
ATOM 1606 C C . PRO A 1 221 ? -20.001 13.994 4.643 1.00 62.75 221 PRO A C 1
ATOM 1608 O O . PRO A 1 221 ? -20.649 14.400 3.679 1.00 62.75 221 PRO A O 1
ATOM 1611 N N . ALA A 1 222 ? -19.665 14.804 5.651 1.00 66.81 222 ALA A N 1
ATOM 1612 C CA . ALA A 1 222 ? -20.157 16.183 5.733 1.00 66.81 222 ALA A CA 1
ATOM 1613 C C . ALA A 1 222 ? -19.074 17.226 5.416 1.00 66.81 222 ALA A C 1
ATOM 1615 O O . ALA A 1 222 ? -19.347 18.226 4.746 1.00 66.81 222 ALA A O 1
ATOM 1616 N N . SER A 1 223 ? -17.838 17.016 5.878 1.00 71.50 223 SER A N 1
ATOM 1617 C CA . SER A 1 223 ? -16.764 17.997 5.702 1.00 71.50 223 SER A CA 1
ATOM 1618 C C . SER A 1 223 ? -15.362 17.398 5.814 1.00 71.50 223 SER A C 1
ATOM 1620 O O . SER A 1 223 ? -15.163 16.278 6.281 1.00 71.50 223 SER A O 1
ATOM 1622 N N . VAL A 1 224 ? -14.387 18.182 5.352 1.00 72.56 224 VAL A N 1
ATOM 1623 C CA . VAL A 1 224 ? -12.953 17.928 5.496 1.00 72.56 224 VAL A CA 1
ATOM 1624 C C . VAL A 1 224 ? -12.410 18.912 6.530 1.00 72.56 224 VAL A C 1
ATOM 1626 O O . VAL A 1 224 ? -12.741 20.097 6.462 1.00 72.56 224 VAL A O 1
ATOM 1629 N N . ALA A 1 225 ? -11.578 18.436 7.449 1.00 70.25 225 ALA A N 1
ATOM 1630 C CA . ALA A 1 225 ? -10.887 19.235 8.451 1.00 70.25 225 ALA A CA 1
ATOM 1631 C C . ALA A 1 225 ? -9.374 19.013 8.347 1.00 70.25 225 ALA A C 1
ATOM 1633 O O . ALA A 1 225 ? -8.921 17.887 8.148 1.00 70.25 225 ALA A O 1
ATOM 1634 N N . VAL A 1 226 ? -8.593 20.083 8.489 1.00 66.56 226 VAL A N 1
ATOM 1635 C CA . VAL A 1 226 ? -7.141 19.990 8.678 1.00 66.56 226 VAL A CA 1
ATOM 1636 C C . VAL A 1 226 ? -6.854 20.114 10.155 1.00 66.56 226 VAL A C 1
ATOM 1638 O O . VAL A 1 226 ? -7.304 21.063 10.794 1.00 66.56 226 VAL A O 1
ATOM 1641 N N . LEU A 1 227 ? -6.087 19.169 10.676 1.00 65.31 227 LEU A N 1
ATOM 1642 C CA . LEU A 1 227 ? -5.736 19.127 12.084 1.00 65.31 227 LEU A CA 1
ATOM 1643 C C . LEU A 1 227 ? -4.230 19.333 12.170 1.00 65.31 227 LEU A C 1
ATOM 1645 O O . LEU A 1 227 ? -3.446 18.388 12.118 1.00 65.31 227 LEU A O 1
ATOM 1649 N N . ALA A 1 228 ? -3.844 20.610 12.202 1.00 60.16 228 ALA A N 1
ATOM 1650 C CA . ALA A 1 228 ? -2.449 21.058 12.205 1.00 60.16 228 ALA A CA 1
ATOM 1651 C C . ALA A 1 228 ? -1.720 20.720 13.517 1.00 60.16 228 ALA A C 1
ATOM 1653 O O . ALA A 1 228 ? -0.498 20.695 13.575 1.00 60.16 228 ALA A O 1
ATOM 1654 N N . ASP A 1 229 ? -2.480 20.463 14.578 1.00 57.56 229 ASP A N 1
ATOM 1655 C CA . ASP A 1 229 ? -2.013 20.016 15.886 1.00 57.56 229 ASP A CA 1
ATOM 1656 C C . ASP A 1 229 ? -2.062 18.486 16.041 1.00 57.56 229 ASP A C 1
ATOM 1658 O O . ASP A 1 229 ? -1.793 17.964 17.123 1.00 57.56 229 ASP A O 1
ATOM 1662 N N . CYS A 1 230 ? -2.419 17.759 14.977 1.00 58.44 230 CYS A N 1
ATOM 1663 C CA . CYS A 1 230 ? -2.488 16.307 14.982 1.00 58.44 230 CYS A CA 1
ATOM 1664 C C . CYS A 1 230 ? -1.139 15.716 14.536 1.00 58.44 230 CYS A C 1
ATOM 1666 O O . CYS A 1 230 ? -0.831 15.760 13.346 1.00 58.44 230 CYS A O 1
ATOM 1668 N N . PRO A 1 231 ? -0.353 15.100 15.439 1.00 53.12 231 PRO A N 1
ATOM 1669 C CA . PRO A 1 231 ? 0.880 14.389 15.091 1.00 53.12 231 PRO A CA 1
ATOM 1670 C C . PRO A 1 231 ? 0.633 13.078 14.324 1.00 53.12 231 PRO A C 1
ATOM 1672 O O . PRO A 1 231 ? 1.564 12.305 14.139 1.00 53.12 231 PRO A O 1
ATOM 1675 N N . ALA A 1 232 ? -0.610 12.780 13.928 1.00 54.16 232 ALA A N 1
ATOM 1676 C CA . ALA A 1 232 ? -0.957 11.546 13.243 1.00 54.16 232 ALA A CA 1
ATOM 1677 C C . ALA A 1 232 ? -0.560 11.567 11.775 1.00 54.16 232 ALA A C 1
ATOM 1679 O O . ALA A 1 232 ? -1.179 12.265 10.977 1.00 54.16 232 ALA A O 1
ATOM 1680 N N . HIS A 1 233 ? 0.368 10.688 11.409 1.00 52.50 233 HIS A N 1
ATOM 1681 C CA . HIS A 1 233 ? 0.717 10.419 10.013 1.00 52.50 233 HIS A CA 1
ATOM 1682 C C . HIS A 1 233 ? -0.010 9.177 9.466 1.00 52.50 233 HIS A C 1
ATOM 1684 O O . HIS A 1 233 ? 0.423 8.574 8.490 1.00 52.50 233 HIS A O 1
ATOM 1690 N N . GLY A 1 234 ? -1.090 8.737 10.117 1.00 49.16 234 GLY A N 1
ATOM 1691 C CA . GLY A 1 234 ? -1.768 7.483 9.793 1.00 49.16 234 GLY A CA 1
ATOM 1692 C C . GLY A 1 234 ? -2.692 7.016 10.919 1.00 49.16 234 GLY A C 1
ATOM 1693 O O . GLY A 1 234 ? -2.485 7.407 12.067 1.00 49.16 234 GLY A O 1
ATOM 1694 N N . PRO A 1 235 ? -3.672 6.134 10.659 1.00 45.91 235 PRO A N 1
ATOM 1695 C CA . PRO A 1 235 ? -4.396 5.449 11.736 1.00 45.91 235 PRO A CA 1
ATOM 1696 C C . PRO A 1 235 ? -3.484 4.551 12.587 1.00 45.91 235 PRO A C 1
ATOM 1698 O O . PRO A 1 235 ? -3.805 4.247 13.735 1.00 45.91 235 PRO A O 1
ATOM 1701 N N . ASP A 1 236 ? -2.332 4.174 12.032 1.00 48.62 236 ASP A N 1
ATOM 1702 C CA . ASP A 1 236 ? -1.412 3.191 12.594 1.00 48.62 236 ASP A CA 1
ATOM 1703 C C . ASP A 1 236 ? -0.138 3.804 13.199 1.00 48.62 236 ASP A C 1
ATOM 1705 O O . ASP A 1 236 ? 0.714 3.073 13.706 1.00 48.62 236 ASP A O 1
ATOM 1709 N N . ASP A 1 237 ? 0.008 5.134 13.173 1.00 50.28 237 ASP A N 1
ATOM 1710 C CA . ASP A 1 237 ? 1.134 5.809 13.817 1.00 50.28 237 ASP A CA 1
ATOM 1711 C C . ASP A 1 237 ? 0.988 5.690 15.348 1.00 50.28 237 ASP A C 1
ATOM 1713 O O . ASP A 1 237 ? -0.047 5.983 15.957 1.00 50.28 237 ASP A O 1
ATOM 1717 N N . THR A 1 238 ? 2.041 5.191 15.994 1.00 43.31 238 THR A N 1
ATOM 1718 C CA . THR A 1 238 ? 2.109 5.020 17.450 1.00 43.31 238 THR A CA 1
ATOM 1719 C C . THR A 1 238 ? 1.944 6.342 18.206 1.00 43.31 238 THR A C 1
ATOM 1721 O O . THR A 1 238 ? 1.518 6.313 19.362 1.00 43.31 238 THR A O 1
ATOM 1724 N N . GLY A 1 239 ? 2.224 7.474 17.546 1.00 43.66 239 GLY A N 1
ATOM 1725 C CA . GLY A 1 239 ? 1.989 8.835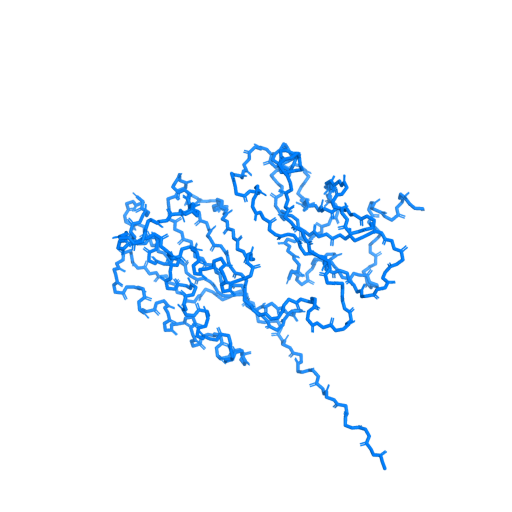 18.028 1.00 43.66 239 GLY A CA 1
ATOM 1726 C C . GLY A 1 239 ? 0.765 9.524 17.419 1.00 43.66 239 GLY A C 1
ATOM 1727 O O . GLY A 1 239 ? 0.505 10.672 17.769 1.00 43.66 239 GLY A O 1
ATOM 1728 N N . ALA A 1 240 ? -0.005 8.860 16.549 1.00 45.47 240 ALA A N 1
ATOM 1729 C CA . ALA A 1 240 ? -1.210 9.454 15.994 1.00 45.47 240 ALA A CA 1
ATOM 1730 C C . ALA A 1 240 ? -2.251 9.724 17.067 1.00 45.47 240 ALA A C 1
ATOM 1732 O O . ALA A 1 240 ? -2.654 8.821 17.801 1.00 45.47 240 ALA A O 1
ATOM 1733 N N . CYS A 1 241 ? -2.774 10.948 17.066 1.00 47.59 241 CYS A N 1
ATOM 1734 C CA . CYS A 1 241 ? -3.921 11.370 17.863 1.00 47.59 241 CYS A CA 1
ATOM 1735 C C . CYS A 1 241 ? -5.250 10.668 17.522 1.00 47.59 241 CYS A C 1
ATOM 1737 O O . CYS A 1 241 ? -6.322 11.149 17.871 1.00 47.59 241 CYS A O 1
ATOM 1739 N N . SER A 1 242 ? -5.195 9.513 16.863 1.00 42.28 242 SER A N 1
ATOM 1740 C CA . SER A 1 242 ? -6.317 8.833 16.231 1.00 42.28 242 SER A CA 1
ATOM 1741 C C . SER A 1 242 ? -7.156 7.951 17.160 1.00 42.28 242 SER A C 1
ATOM 1743 O O . SER A 1 242 ? -8.105 7.349 16.670 1.00 42.28 242 SER A O 1
ATOM 1745 N N . LEU A 1 243 ? -6.864 7.849 18.468 1.00 44.72 243 LEU A N 1
ATOM 1746 C CA . LEU A 1 243 ? -7.572 6.894 19.346 1.00 44.72 243 LEU A CA 1
ATOM 1747 C C . LEU A 1 243 ? -7.921 7.382 20.759 1.00 44.72 243 LEU A C 1
ATOM 1749 O O . LEU A 1 243 ? -8.152 6.578 21.659 1.00 44.72 243 LEU A O 1
ATOM 1753 N N . PHE A 1 244 ? -7.936 8.686 21.015 1.00 50.03 244 PHE A N 1
ATOM 1754 C CA . PHE A 1 244 ? -7.741 9.143 22.386 1.00 50.03 244 PHE A CA 1
ATOM 1755 C C . PHE A 1 244 ? -8.996 9.421 23.214 1.00 50.03 244 PHE A C 1
ATOM 1757 O O . PHE A 1 244 ? -9.527 10.524 23.241 1.00 50.03 244 PHE A O 1
ATOM 1764 N N . SER A 1 245 ? -9.294 8.448 24.073 1.00 33.62 245 SER A N 1
ATOM 1765 C CA . SER A 1 245 ? -9.693 8.681 25.464 1.00 33.62 245 SER A CA 1
ATOM 1766 C C . SER A 1 245 ? -8.490 8.926 26.413 1.00 33.62 245 SER A C 1
ATOM 1768 O O . SER A 1 245 ? -8.679 8.975 27.625 1.00 33.62 245 SER A O 1
ATOM 1770 N N . GLY A 1 246 ? -7.245 9.095 25.917 1.00 39.19 246 GLY A N 1
ATOM 1771 C CA . GLY A 1 246 ? -6.040 9.080 26.780 1.00 39.19 246 GLY A CA 1
ATOM 1772 C C . GLY A 1 246 ? -4.806 9.912 26.383 1.00 39.19 246 GLY A C 1
ATOM 1773 O O . GLY A 1 246 ? -3.729 9.656 26.915 1.00 39.19 246 GLY A O 1
ATOM 1774 N N . HIS A 1 247 ? -4.910 10.884 25.472 1.00 40.72 247 HIS A N 1
ATOM 1775 C CA . HIS A 1 247 ? -3.819 11.820 25.155 1.00 40.72 247 HIS A CA 1
ATOM 1776 C C . HIS A 1 247 ? -4.088 13.138 25.867 1.00 40.72 247 HIS A C 1
ATOM 1778 O O . HIS A 1 247 ? -5.215 13.615 25.911 1.00 40.72 247 HIS A O 1
ATOM 1784 N N . VAL A 1 248 ? -3.040 13.708 26.458 1.00 41.81 248 VAL A N 1
ATOM 1785 C CA . VAL A 1 248 ? -3.138 14.866 27.358 1.00 41.81 248 VAL A CA 1
ATOM 1786 C C . VAL A 1 248 ? -3.320 16.193 26.594 1.00 41.81 248 VAL A C 1
ATOM 1788 O O . VAL A 1 248 ? -3.597 17.220 27.210 1.00 41.81 248 VAL A O 1
ATOM 1791 N N . GLY A 1 249 ? -3.182 16.204 25.263 1.00 49.81 249 GLY A N 1
ATOM 1792 C CA . GLY A 1 249 ? -3.385 17.396 24.440 1.00 49.81 249 GLY A CA 1
ATOM 1793 C C . GLY A 1 249 ? -4.828 17.520 23.954 1.00 49.81 249 GLY A C 1
ATOM 1794 O O . GLY A 1 249 ? -5.358 16.619 23.311 1.00 49.81 249 GLY A O 1
ATOM 1795 N N . ARG A 1 250 ? -5.449 18.665 24.246 1.00 48.94 250 ARG A N 1
ATOM 1796 C CA . ARG A 1 250 ? -6.746 19.043 23.676 1.00 48.94 250 ARG A CA 1
ATOM 1797 C C . ARG A 1 250 ? -6.568 19.425 22.217 1.00 48.94 250 ARG A C 1
ATOM 1799 O O . ARG A 1 250 ? -5.738 20.288 21.926 1.00 48.94 250 ARG A O 1
ATOM 1806 N N . HIS A 1 251 ? -7.369 18.839 21.338 1.00 52.75 251 HIS A N 1
ATOM 1807 C CA . HIS A 1 251 ? -7.346 19.175 19.920 1.00 52.75 251 HIS A CA 1
ATOM 1808 C C . HIS A 1 251 ? -8.314 20.291 19.560 1.00 52.75 251 HIS A C 1
ATOM 1810 O O . HIS A 1 251 ? -9.321 20.514 20.231 1.00 52.75 251 HIS A O 1
ATOM 1816 N N . SER A 1 252 ? -8.020 20.970 18.454 1.00 52.25 252 SER A N 1
ATOM 1817 C CA . SER A 1 252 ? -8.866 22.021 17.877 1.00 52.25 252 SER A CA 1
ATOM 1818 C C . SER A 1 252 ? -10.341 21.598 17.681 1.00 52.25 252 SER A C 1
ATOM 1820 O O . SER A 1 252 ? -11.227 22.424 17.877 1.00 52.25 252 SER A O 1
ATOM 1822 N N . TRP A 1 253 ? -10.633 20.313 17.419 1.00 50.38 253 TRP A N 1
ATOM 1823 C CA . TRP A 1 253 ? -12.006 19.789 17.286 1.00 50.38 253 TRP A CA 1
ATOM 1824 C C . TRP A 1 253 ? -12.819 19.738 18.592 1.00 50.38 253 TRP A C 1
ATOM 1826 O O . TRP A 1 253 ? -14.041 19.617 18.536 1.00 50.38 253 TRP A O 1
ATOM 1836 N N . GLU A 1 254 ? -12.173 19.784 19.763 1.00 49.94 254 GLU A N 1
ATOM 1837 C CA . GLU A 1 254 ? -12.843 19.686 21.074 1.00 49.94 254 GLU A CA 1
ATOM 1838 C C . GLU A 1 254 ? -13.485 21.010 21.503 1.00 49.94 254 GLU A C 1
ATOM 1840 O O . GLU A 1 254 ? -14.196 21.053 22.502 1.00 49.94 254 GLU A O 1
ATOM 1845 N N . TRP A 1 255 ? -13.231 22.089 20.759 1.00 47.59 255 TRP A N 1
ATOM 1846 C CA . TRP A 1 255 ? -13.722 23.438 21.050 1.00 47.59 255 TRP A CA 1
ATOM 1847 C C . TRP A 1 255 ? -14.955 23.830 20.224 1.00 47.59 255 TRP A C 1
ATOM 1849 O O . TRP A 1 255 ? -15.541 24.879 20.478 1.00 47.59 255 TRP A O 1
ATOM 1859 N N . ASP A 1 256 ? -15.359 22.985 19.268 1.00 47.50 256 ASP A N 1
ATOM 1860 C CA . ASP A 1 256 ? -16.542 23.175 18.415 1.00 47.50 256 ASP A CA 1
ATOM 1861 C C . ASP A 1 256 ? -17.797 22.439 18.951 1.00 47.50 256 ASP A C 1
ATOM 1863 O O . ASP A 1 256 ? -18.760 22.236 18.202 1.00 47.50 256 ASP A O 1
ATOM 1867 N N . PHE A 1 257 ? -17.791 22.023 20.227 1.00 42.53 257 PHE A N 1
ATOM 1868 C CA . PHE A 1 257 ? -18.907 21.371 20.931 1.00 42.53 257 PHE A CA 1
ATOM 1869 C C . PHE A 1 257 ? -19.235 22.065 22.257 1.00 42.53 257 PHE A C 1
ATOM 1871 O O . PHE A 1 257 ? -18.298 22.310 23.050 1.00 42.53 257 PHE A O 1
#

Organism: NCBI:txid1436133

Radius of gyration: 18.95 Å; chains: 1; bounding box: 44×48×59 Å